Protein AF-A0AAD9QIU9-F1 (afdb_monomer_lite)

Organism: Acropora cervicornis (NCBI:txid6130)

Sequence (253 aa):
MELREKRILDKTLKDFMMDVVPVDLLPYLPCLTRFDKEEVEASQRNHGPTRACCVLVDRLKKRQRGFQQFLQALSQSGSHHVVWLLDPNYYTSHEGGGDVAGDQLRGGLVPSSEGPSGMAVIRRGYHQARIPTTAEITGADQLVSTMPCRVYSRLALRLAVDIIDIASRLFNLCLEDAMALREITEHTRSLRHGVDIVFEMMIQRDVTLGQLVQVLKEMRRFDAIGLLTEAGYPDDNALDEGSDREAVTSDNE

pLDDT: mean 70.75, std 19.29, range [24.86, 91.31]

Secondary structure (DSSP, 8-state):
--HHHHHHHHHHHHHHTTT--HHHHGGG-TTS-HHHHHHHHHHHHHH-HHHHHHHHHHHHTTSTTHHHHHHHHHHHTT-HHHHHHH-TTTTTS--S---------------------S--------------TT-----TT-BGGGS-HHHHHHHHHHHTTTHHHHHHHHHT--HHHHHHHHHHHHHSSSHHHHHHHHHHHHHHTT-BHHHHHHHHHHTT-HHHHHHHHHTT---GGGSSSS-----------

Foldseek 3Di:
DDPLLLVLCVVCLVVCQLVDQLLQLVVLCPQDDPVLNVVLVVCCVPPNSSRSSVSLSVRLVVTPCSSVSSLVSCVVSVVPLVNCSSPVCNVVVPPDDDDDDDDDDDDDDDDDDDDDDDDDDPDDPDPPPDQPQDDQDPEQLAFLVNDHPVLVSVLLVLCLVVLLVLLCQLVVDDPVRSVVLVVVCVVSPDSSVSSVVSSVVSVVVRPTPNSSVVSCVVVVVVVSVVSSVVSPYDDPVPPDDDPPPPPPPPDDD

Structure (mmCIF, N/CA/C/O backbone):
data_AF-A0AAD9QIU9-F1
#
_entry.id   AF-A0AAD9QIU9-F1
#
loop_
_atom_site.group_PDB
_atom_site.id
_atom_site.type_symbol
_atom_site.label_atom_id
_atom_site.label_alt_id
_atom_site.label_comp_id
_atom_site.label_asym_id
_atom_site.label_entity_id
_atom_site.label_seq_id
_atom_site.pdbx_PDB_ins_code
_atom_site.Cartn_x
_atom_site.Cartn_y
_atom_site.Cartn_z
_atom_site.occupancy
_atom_site.B_iso_or_equiv
_atom_site.auth_seq_id
_atom_site.auth_comp_id
_atom_site.auth_asym_id
_atom_site.auth_atom_id
_atom_site.pdbx_PDB_model_num
ATOM 1 N N . MET A 1 1 ? 1.365 -6.227 24.673 1.00 80.81 1 MET A N 1
ATOM 2 C CA . MET A 1 1 ? 2.208 -5.647 23.614 1.00 80.81 1 MET A CA 1
ATOM 3 C C . MET A 1 1 ? 3.508 -5.190 24.246 1.00 80.81 1 MET A C 1
ATOM 5 O O . MET A 1 1 ? 3.460 -4.495 25.264 1.00 80.81 1 MET A O 1
ATOM 9 N N . GLU A 1 2 ? 4.631 -5.611 23.686 1.00 81.69 2 GLU A N 1
ATOM 10 C CA . GLU A 1 2 ? 5.975 -5.301 24.168 1.00 81.69 2 GLU A CA 1
ATOM 11 C C . GLU A 1 2 ? 6.370 -3.846 23.885 1.00 81.69 2 GLU A C 1
ATOM 13 O O . GLU A 1 2 ? 5.842 -3.190 22.986 1.00 81.69 2 GLU A O 1
ATOM 18 N N . LEU A 1 3 ? 7.342 -3.323 24.638 1.00 83.38 3 LEU A N 1
ATOM 19 C CA . LEU A 1 3 ? 7.858 -1.960 24.443 1.00 83.38 3 LEU A CA 1
ATOM 20 C C . LEU A 1 3 ? 8.467 -1.748 23.048 1.00 83.38 3 LEU A C 1
ATOM 22 O O . LEU A 1 3 ? 8.415 -0.633 22.527 1.00 83.38 3 LEU A O 1
ATOM 26 N N . ARG A 1 4 ? 9.037 -2.801 22.447 1.00 86.25 4 ARG A N 1
ATOM 27 C CA . ARG A 1 4 ? 9.578 -2.771 21.082 1.00 86.25 4 ARG A CA 1
ATOM 28 C C . ARG A 1 4 ? 8.465 -2.558 20.056 1.00 86.25 4 ARG A C 1
ATOM 30 O O . ARG A 1 4 ? 8.551 -1.625 19.268 1.00 86.25 4 ARG A O 1
ATOM 37 N N . GLU A 1 5 ? 7.411 -3.367 20.122 1.00 86.50 5 GLU A N 1
ATOM 38 C CA . GLU A 1 5 ? 6.237 -3.290 19.238 1.00 86.50 5 GLU A CA 1
ATOM 39 C C . GLU A 1 5 ? 5.558 -1.914 19.320 1.00 86.50 5 GLU A C 1
ATOM 41 O O . GLU A 1 5 ? 5.256 -1.300 18.299 1.00 86.50 5 GLU A O 1
ATOM 46 N N . LYS A 1 6 ? 5.398 -1.376 20.539 1.00 86.31 6 LYS A N 1
ATOM 47 C CA . LYS A 1 6 ? 4.842 -0.029 20.757 1.00 86.31 6 LYS A CA 1
ATOM 48 C C . LYS A 1 6 ? 5.670 1.053 20.064 1.00 86.31 6 LYS A C 1
ATOM 50 O O . LYS A 1 6 ? 5.106 1.896 19.377 1.00 86.31 6 LYS A O 1
ATOM 55 N N . ARG A 1 7 ? 7.002 1.000 20.203 1.00 86.19 7 ARG A N 1
ATOM 56 C CA . ARG A 1 7 ? 7.911 1.954 19.547 1.00 86.19 7 ARG A CA 1
ATOM 57 C C . ARG A 1 7 ? 7.869 1.859 18.028 1.00 86.19 7 ARG A C 1
ATOM 59 O O . ARG A 1 7 ? 8.015 2.888 17.380 1.00 86.19 7 ARG A O 1
ATOM 66 N N . ILE A 1 8 ? 7.725 0.656 17.475 1.00 86.56 8 ILE A N 1
ATOM 67 C CA . ILE A 1 8 ? 7.600 0.468 16.026 1.00 86.56 8 ILE A CA 1
ATOM 68 C C . ILE A 1 8 ? 6.329 1.162 15.543 1.00 86.56 8 ILE A C 1
ATOM 70 O O . ILE A 1 8 ? 6.430 2.041 14.697 1.00 86.56 8 ILE A O 1
ATOM 74 N N . LEU A 1 9 ? 5.181 0.859 16.161 1.00 88.06 9 LEU A N 1
ATOM 75 C CA . LEU A 1 9 ? 3.908 1.498 15.822 1.00 88.06 9 LEU A CA 1
ATOM 76 C C . LEU A 1 9 ? 3.981 3.024 15.918 1.00 88.06 9 LEU A C 1
ATOM 78 O O . LEU A 1 9 ? 3.506 3.697 15.019 1.00 88.06 9 LEU A O 1
ATOM 82 N N . ASP A 1 10 ? 4.588 3.577 16.971 1.00 87.50 10 ASP A N 1
ATOM 83 C CA . ASP A 1 10 ? 4.710 5.033 17.134 1.00 87.50 10 ASP A CA 1
ATOM 84 C C . ASP A 1 10 ? 5.569 5.695 16.056 1.00 87.50 10 ASP A C 1
ATOM 86 O O . ASP A 1 10 ? 5.242 6.785 15.586 1.00 87.50 10 ASP A O 1
ATOM 90 N N . LYS A 1 11 ? 6.669 5.045 15.664 1.00 87.06 11 LYS A N 1
ATOM 91 C CA . LYS A 1 11 ? 7.569 5.564 14.631 1.00 87.06 11 LYS A CA 1
ATOM 92 C C . LYS A 1 11 ? 6.924 5.526 13.253 1.00 87.06 11 LYS A C 1
ATOM 94 O O . LYS A 1 11 ? 7.037 6.504 12.526 1.00 87.06 11 LYS A O 1
ATOM 99 N N . THR A 1 12 ? 6.255 4.425 12.925 1.00 82.62 12 THR A N 1
ATOM 100 C CA . THR A 1 12 ? 5.706 4.188 11.586 1.00 82.62 12 THR A CA 1
ATOM 101 C C . THR A 1 12 ? 4.273 4.685 11.426 1.00 82.62 12 THR A C 1
ATOM 103 O O . THR A 1 12 ? 3.764 4.699 10.312 1.00 82.62 12 THR A O 1
ATOM 106 N N . LEU A 1 13 ? 3.606 5.128 12.504 1.00 84.81 13 LEU A N 1
ATOM 107 C CA . LEU A 1 13 ? 2.205 5.569 12.472 1.00 84.81 13 LEU A CA 1
ATOM 108 C C . LEU A 1 13 ? 1.943 6.596 11.370 1.00 84.81 13 LEU A C 1
ATOM 110 O O . LEU A 1 13 ? 0.965 6.480 10.638 1.00 84.81 13 LEU A O 1
ATOM 114 N N . LYS A 1 14 ? 2.827 7.590 11.243 1.00 82.38 14 LYS A N 1
ATOM 115 C CA . LYS A 1 14 ? 2.697 8.650 10.235 1.00 82.38 14 LYS A CA 1
ATOM 116 C C . LYS A 1 14 ? 2.811 8.123 8.806 1.00 82.38 14 LYS A C 1
ATOM 118 O O . LYS A 1 14 ? 2.204 8.701 7.913 1.00 82.38 14 LYS A O 1
ATOM 123 N N . ASP A 1 15 ? 3.535 7.026 8.621 1.00 76.69 15 ASP A N 1
ATOM 124 C CA . ASP A 1 15 ? 3.846 6.461 7.313 1.00 76.69 15 ASP A CA 1
ATOM 125 C C . ASP A 1 15 ? 2.699 5.608 6.756 1.00 76.69 15 ASP A C 1
ATOM 127 O O . ASP A 1 15 ? 2.612 5.448 5.546 1.00 76.69 15 ASP A O 1
ATOM 131 N N . PHE A 1 16 ? 1.817 5.065 7.610 1.00 81.50 16 PHE A N 1
ATOM 132 C CA . PHE A 1 16 ? 0.699 4.215 7.165 1.00 81.50 16 PHE A CA 1
ATOM 133 C C . PHE A 1 16 ? -0.696 4.752 7.502 1.00 81.50 16 PHE A C 1
ATOM 135 O O . PHE A 1 16 ? -1.687 4.242 6.985 1.00 81.50 16 PHE A O 1
ATOM 142 N N . MET A 1 17 ? -0.830 5.775 8.353 1.00 81.94 17 MET A N 1
ATOM 143 C CA . MET A 1 17 ? -2.147 6.288 8.770 1.00 81.94 17 MET A CA 1
ATOM 144 C C . MET A 1 17 ? -2.994 6.893 7.639 1.00 81.94 17 MET A C 1
ATOM 146 O O . MET A 1 17 ? -4.174 7.177 7.848 1.00 81.94 17 MET A O 1
ATOM 150 N N . MET A 1 18 ? -2.390 7.149 6.478 1.00 74.00 18 MET A N 1
ATOM 151 C CA . MET A 1 18 ? -3.086 7.588 5.265 1.00 74.00 18 MET A CA 1
ATOM 152 C C . MET A 1 18 ? -3.460 6.432 4.331 1.00 74.00 18 MET A C 1
ATOM 154 O O . MET A 1 18 ? -4.344 6.603 3.498 1.00 74.00 18 MET A O 1
ATOM 158 N N . ASP A 1 19 ? -2.821 5.274 4.498 1.00 71.62 19 ASP A N 1
ATOM 159 C CA . ASP A 1 19 ? -2.965 4.103 3.626 1.00 71.62 19 ASP A CA 1
ATOM 160 C C . ASP A 1 19 ? -3.894 3.036 4.229 1.00 71.62 19 ASP A C 1
ATOM 162 O O . ASP A 1 19 ? -4.307 2.099 3.550 1.00 71.62 19 ASP A O 1
ATOM 166 N N . VAL A 1 20 ? -4.230 3.166 5.514 1.00 79.31 20 VAL A N 1
ATOM 167 C CA . VAL A 1 20 ? -5.067 2.217 6.252 1.00 79.31 20 VAL A CA 1
ATOM 168 C C . VAL A 1 20 ? -6.448 2.806 6.503 1.00 79.31 20 VAL A C 1
ATOM 170 O O . VAL A 1 20 ? -6.576 3.941 6.961 1.00 79.31 20 VAL A O 1
ATOM 173 N N . VAL A 1 21 ? -7.484 1.993 6.281 1.00 82.50 21 VAL A N 1
ATOM 174 C CA . VAL A 1 21 ? -8.865 2.282 6.685 1.00 82.50 21 VAL A CA 1
ATOM 175 C C . VAL A 1 21 ? -9.172 1.517 7.982 1.00 82.50 21 VAL A C 1
ATOM 177 O O . VAL A 1 21 ? -9.357 0.301 7.949 1.00 82.50 21 VAL A O 1
ATOM 180 N N . PRO A 1 22 ? -9.227 2.191 9.148 1.00 84.50 22 PRO A N 1
ATOM 181 C CA . PRO A 1 22 ? -9.398 1.534 10.446 1.00 84.50 22 PRO A CA 1
ATOM 182 C C . PRO A 1 22 ? -10.644 0.656 10.563 1.00 84.50 22 PRO A C 1
ATOM 184 O O . PRO A 1 22 ? -10.574 -0.405 11.178 1.00 84.50 22 PRO A O 1
ATOM 187 N N . VAL A 1 23 ? -11.769 1.088 9.986 1.00 80.75 23 VAL A N 1
ATOM 188 C CA . VAL A 1 23 ? -13.039 0.342 10.029 1.00 80.75 23 VAL A CA 1
ATOM 189 C C . VAL A 1 23 ? -12.933 -1.014 9.327 1.00 80.75 23 VAL A C 1
ATOM 191 O O . VAL A 1 23 ? -13.454 -2.000 9.848 1.00 80.75 23 VAL A O 1
ATOM 194 N N . ASP A 1 24 ? -12.179 -1.098 8.230 1.00 83.75 24 ASP A N 1
ATOM 195 C CA . ASP A 1 24 ? -12.010 -2.338 7.461 1.00 83.75 24 ASP A CA 1
ATOM 196 C C . ASP A 1 24 ? -11.181 -3.385 8.228 1.00 83.75 24 ASP A C 1
ATOM 198 O O . ASP A 1 24 ? -11.281 -4.584 7.972 1.00 83.75 24 ASP A O 1
ATOM 202 N N . LEU A 1 25 ? -10.403 -2.950 9.227 1.00 86.19 25 LEU A N 1
ATOM 203 C CA . LEU A 1 25 ? -9.600 -3.825 10.085 1.00 86.19 25 LEU A CA 1
ATOM 204 C C . LEU A 1 25 ? -10.377 -4.403 11.275 1.00 86.19 25 LEU A C 1
ATOM 206 O O . LEU A 1 25 ? -9.981 -5.430 11.828 1.00 86.19 25 LEU A O 1
ATOM 210 N N . LEU A 1 26 ? -11.472 -3.768 11.703 1.00 85.38 26 LEU A N 1
ATOM 211 C CA . LEU A 1 26 ? -12.207 -4.145 12.920 1.00 85.38 26 LEU A CA 1
ATOM 212 C C . LEU A 1 26 ? -12.730 -5.595 12.949 1.00 85.38 26 LEU A C 1
ATOM 214 O O . LEU A 1 26 ? -12.720 -6.186 14.042 1.00 85.38 26 LEU A O 1
ATOM 218 N N . PRO A 1 27 ? -13.174 -6.205 11.830 1.00 85.12 27 PRO A N 1
ATOM 219 C CA . PRO A 1 27 ? -13.589 -7.610 11.808 1.00 85.12 27 PRO A CA 1
ATOM 220 C C . PRO A 1 27 ? -12.455 -8.567 12.191 1.00 85.12 27 PRO A C 1
ATOM 222 O O . PRO A 1 27 ? -12.684 -9.558 12.880 1.00 85.12 27 PRO A O 1
ATOM 225 N N . TYR A 1 28 ? -11.222 -8.217 11.826 1.00 83.25 28 TYR A N 1
ATOM 226 C CA . TYR A 1 28 ? -10.026 -9.042 11.996 1.00 83.25 28 TYR A CA 1
ATOM 227 C C . TYR A 1 28 ? -9.297 -8.799 13.325 1.00 83.25 28 TYR A C 1
ATOM 229 O O . TYR A 1 28 ? -8.268 -9.414 13.598 1.00 83.25 28 TYR A O 1
ATOM 237 N N . LEU A 1 29 ? -9.838 -7.919 14.175 1.00 87.62 29 LEU A N 1
ATOM 238 C CA . LEU A 1 29 ? -9.273 -7.543 15.472 1.00 87.62 29 LEU A CA 1
ATOM 239 C C . LEU A 1 29 ? -10.152 -8.046 16.631 1.00 87.62 29 LEU A C 1
ATOM 241 O O . LEU A 1 29 ? -10.887 -7.261 17.245 1.00 87.62 29 LEU A O 1
ATOM 245 N N . PRO A 1 30 ? -10.099 -9.349 16.976 1.00 85.12 30 PRO A N 1
ATOM 246 C CA . PRO A 1 30 ? -10.833 -9.896 18.117 1.00 85.12 30 PRO A CA 1
ATOM 247 C C . PRO A 1 30 ? -10.300 -9.400 19.472 1.00 85.12 30 PRO A C 1
ATOM 249 O O . PRO A 1 30 ? -11.007 -9.481 20.471 1.00 85.12 30 PRO A O 1
ATOM 252 N N . CYS A 1 31 ? -9.079 -8.857 19.533 1.00 86.75 31 CYS A N 1
ATOM 253 C CA . CYS A 1 31 ? -8.518 -8.268 20.753 1.00 86.75 31 CYS A CA 1
ATOM 254 C C . CYS A 1 31 ? -9.209 -6.970 21.195 1.00 86.75 31 CYS A C 1
ATOM 256 O O . CYS A 1 31 ? -9.035 -6.559 22.346 1.00 86.75 31 CYS A O 1
ATOM 258 N N . LEU A 1 32 ? -9.959 -6.315 20.303 1.00 88.56 32 LEU A N 1
ATOM 259 C CA . LEU A 1 32 ? -10.682 -5.085 20.604 1.00 88.56 32 LEU A CA 1
ATOM 260 C C . LEU A 1 32 ? -12.066 -5.401 21.163 1.00 88.56 32 LEU A C 1
ATOM 262 O O . LEU A 1 32 ? -12.808 -6.219 20.614 1.00 88.56 32 LEU A O 1
ATOM 266 N N . THR A 1 33 ? -12.437 -4.714 22.243 1.00 88.75 33 THR A N 1
ATOM 267 C CA . THR A 1 33 ? -13.794 -4.816 22.784 1.00 88.75 33 THR A CA 1
ATOM 268 C C . THR A 1 33 ? -14.781 -4.119 21.856 1.00 88.75 33 THR A C 1
ATOM 270 O O . THR A 1 33 ? -14.407 -3.246 21.076 1.00 88.75 33 THR A O 1
ATOM 273 N N . ARG A 1 34 ? -16.071 -4.450 21.980 1.00 88.81 34 ARG A N 1
ATOM 274 C CA . ARG A 1 34 ? -17.139 -3.759 21.242 1.00 88.81 34 ARG A CA 1
ATOM 275 C C . ARG A 1 34 ? -17.063 -2.233 21.397 1.00 88.81 34 ARG A C 1
ATOM 277 O O . ARG A 1 34 ? -17.157 -1.526 20.406 1.00 88.81 34 ARG A O 1
ATOM 284 N N . PHE A 1 35 ? -16.799 -1.758 22.615 1.00 89.38 35 PHE A N 1
ATOM 285 C CA . PHE A 1 35 ? -16.617 -0.333 22.899 1.00 89.38 35 PHE A CA 1
ATOM 286 C C . PHE A 1 35 ? -15.437 0.278 22.127 1.00 89.38 35 PHE A C 1
ATOM 288 O O . PHE A 1 35 ? -15.575 1.347 21.544 1.00 89.38 35 PHE A O 1
ATOM 295 N N . ASP A 1 36 ? -14.290 -0.410 22.072 1.00 89.88 36 ASP A N 1
ATOM 296 C CA . ASP A 1 36 ? -13.135 0.080 21.310 1.00 89.88 36 ASP A CA 1
ATOM 297 C C . ASP A 1 36 ? -13.453 0.160 19.804 1.00 89.88 36 ASP A C 1
ATOM 299 O O . ASP A 1 36 ? -13.026 1.101 19.139 1.00 89.88 36 ASP A O 1
ATOM 303 N N . LYS A 1 37 ? -14.217 -0.803 19.264 1.00 89.69 37 LYS A N 1
ATOM 304 C CA . LYS A 1 37 ? -14.639 -0.812 17.852 1.00 89.69 37 LYS A CA 1
ATOM 305 C C . LYS A 1 37 ? -15.590 0.346 17.539 1.00 89.69 37 LYS A C 1
ATOM 307 O O . LYS A 1 37 ? -15.350 1.082 16.587 1.00 89.69 37 LYS A O 1
ATOM 312 N N . GLU A 1 38 ? -16.602 0.555 18.380 1.00 91.31 38 GLU A N 1
ATOM 313 C CA . GLU A 1 38 ? -17.549 1.672 18.253 1.00 91.31 38 GLU A CA 1
ATOM 314 C C . GLU A 1 38 ? -16.836 3.034 18.330 1.00 91.31 38 GLU A C 1
ATOM 316 O O . GLU A 1 38 ? -17.151 3.949 17.569 1.00 91.31 38 GLU A O 1
ATOM 321 N N . GLU A 1 39 ? -15.828 3.169 19.196 1.00 90.38 39 GLU A N 1
ATOM 322 C CA . GLU A 1 39 ? -15.031 4.393 19.311 1.00 90.38 39 GLU A CA 1
ATOM 323 C C . GLU A 1 39 ? -14.192 4.665 18.052 1.00 90.38 39 GLU A C 1
ATOM 325 O O . GLU A 1 39 ? -14.119 5.809 17.596 1.00 90.38 39 GLU A O 1
ATOM 330 N N . VAL A 1 40 ? -13.595 3.628 17.454 1.00 89.56 40 VAL A N 1
ATOM 331 C CA . VAL A 1 40 ? -12.857 3.747 16.185 1.00 89.56 40 VAL A CA 1
ATOM 332 C C . VAL A 1 40 ? -13.799 4.125 15.039 1.00 89.56 40 VAL A C 1
ATOM 334 O O . VAL A 1 40 ? -13.494 5.053 14.289 1.00 89.56 40 VAL A O 1
ATOM 337 N N . GLU A 1 41 ? -14.964 3.483 14.931 1.00 88.75 41 GLU A N 1
ATOM 338 C CA . GLU A 1 41 ? -15.982 3.816 13.924 1.00 88.75 41 GLU A CA 1
ATOM 339 C C . GLU A 1 41 ? -16.485 5.256 14.066 1.00 88.75 41 GLU A C 1
ATOM 341 O O . GLU A 1 41 ? -16.575 5.991 13.078 1.00 88.75 41 GLU A O 1
ATOM 346 N N . ALA A 1 42 ? -16.793 5.687 15.292 1.00 88.00 42 ALA A N 1
ATOM 347 C CA . ALA A 1 42 ? -17.218 7.053 15.571 1.00 88.00 42 ALA A CA 1
ATOM 348 C C . ALA A 1 42 ? -16.113 8.062 15.233 1.00 88.00 42 ALA A C 1
ATOM 350 O O . ALA A 1 42 ? -16.384 9.087 14.606 1.00 88.00 42 ALA A O 1
ATOM 351 N N . SER A 1 43 ? -14.861 7.756 15.587 1.00 88.00 43 SER A N 1
ATOM 352 C CA . SER A 1 43 ? -13.712 8.593 15.243 1.00 88.00 43 SER A CA 1
ATOM 353 C C . SER A 1 43 ? -13.537 8.714 13.729 1.00 88.00 43 SER A C 1
ATOM 355 O O . SER A 1 43 ? -13.320 9.817 13.230 1.00 88.00 43 SER A O 1
ATOM 357 N N . GLN A 1 44 ? -13.718 7.621 12.980 1.00 87.31 44 GLN A N 1
ATOM 358 C CA . GLN A 1 44 ? -13.592 7.638 11.522 1.00 87.31 44 GLN A CA 1
ATOM 359 C C . GLN A 1 44 ? -14.702 8.470 10.885 1.00 87.31 44 GLN A C 1
ATOM 361 O O . GLN A 1 44 ? -14.430 9.276 9.997 1.00 87.31 44 GLN A O 1
ATOM 366 N N . ARG A 1 45 ? -15.937 8.320 11.374 1.00 82.88 45 ARG A N 1
ATOM 367 C CA . ARG A 1 45 ? -17.104 9.063 10.885 1.00 82.88 45 ARG A CA 1
ATOM 368 C C . ARG A 1 45 ? -16.994 10.568 11.144 1.00 82.88 45 ARG A C 1
ATOM 370 O O . ARG A 1 45 ? -17.381 11.352 10.287 1.00 82.88 45 ARG A O 1
ATOM 377 N N . ASN A 1 46 ? -16.463 10.962 12.301 1.00 86.38 46 ASN A N 1
ATOM 378 C CA . ASN A 1 46 ? -16.470 12.359 12.750 1.00 86.38 46 ASN A CA 1
ATOM 379 C C . ASN A 1 46 ? -15.178 13.122 12.426 1.00 86.38 46 ASN A C 1
ATOM 381 O O . ASN A 1 46 ? -15.205 14.338 12.253 1.00 86.38 46 ASN A O 1
ATOM 385 N N . HIS A 1 47 ? -14.039 12.432 12.386 1.00 84.81 47 HIS A N 1
ATOM 386 C CA . HIS A 1 47 ? -12.713 13.051 12.276 1.00 84.81 47 HIS A CA 1
ATOM 387 C C . HIS A 1 47 ? -11.864 12.474 11.139 1.00 84.81 47 HIS A C 1
ATOM 389 O O . HIS A 1 47 ? -10.743 12.933 10.915 1.00 84.81 47 HIS A O 1
ATOM 395 N N . GLY A 1 48 ? -12.386 11.486 10.416 1.00 82.44 48 GLY A N 1
ATOM 396 C CA . GLY A 1 48 ? -11.716 10.863 9.287 1.00 82.44 48 GLY A CA 1
ATOM 397 C C . GLY A 1 48 ? -10.776 9.709 9.663 1.00 82.44 48 GLY A C 1
ATOM 398 O O . GLY A 1 48 ? -10.478 9.466 10.840 1.00 82.44 48 GLY A O 1
ATOM 399 N N . PRO A 1 49 ? -10.289 8.984 8.641 1.00 80.44 49 PRO A N 1
ATOM 400 C CA . PRO A 1 49 ? -9.532 7.742 8.801 1.00 80.44 49 PRO A CA 1
ATOM 401 C C . PRO A 1 49 ? -8.212 7.943 9.549 1.00 80.44 49 PRO A C 1
ATOM 403 O O . PRO A 1 49 ? -7.877 7.150 10.420 1.00 80.44 49 PRO A O 1
ATOM 406 N N . THR A 1 50 ? -7.510 9.052 9.316 1.00 83.69 50 THR A N 1
ATOM 407 C CA . THR A 1 50 ? -6.231 9.356 9.974 1.00 83.69 50 THR A CA 1
ATOM 408 C C . THR A 1 50 ? -6.370 9.446 11.495 1.00 83.69 50 THR A C 1
ATOM 410 O O . THR A 1 50 ? -5.582 8.856 12.237 1.00 83.69 50 THR A O 1
ATOM 413 N N . ARG A 1 51 ? -7.405 10.144 11.986 1.00 86.31 51 ARG A N 1
ATOM 414 C CA . ARG A 1 51 ? -7.657 10.271 13.428 1.00 86.31 51 ARG A CA 1
ATOM 415 C C . ARG A 1 51 ? -8.103 8.942 14.029 1.00 86.31 51 ARG A C 1
ATOM 417 O O . ARG A 1 51 ? -7.627 8.582 15.105 1.00 86.31 51 ARG A O 1
ATOM 424 N N . ALA A 1 52 ? -8.950 8.204 13.318 1.00 87.88 52 ALA A N 1
ATOM 425 C CA . ALA A 1 52 ? -9.365 6.867 13.717 1.00 87.88 52 ALA A CA 1
ATOM 426 C C . ALA A 1 52 ? -8.191 5.882 13.783 1.00 87.88 52 ALA A C 1
ATOM 428 O O . ALA A 1 52 ? -8.158 5.043 14.678 1.00 87.88 52 ALA A O 1
ATOM 429 N N . CYS A 1 53 ? -7.187 6.029 12.914 1.00 89.12 53 CYS A N 1
ATOM 430 C CA . CYS A 1 53 ? -5.976 5.214 12.928 1.00 89.12 53 CYS A CA 1
ATOM 431 C C . CYS A 1 53 ? -5.155 5.444 14.205 1.00 89.12 53 CYS A C 1
ATOM 433 O O . CYS A 1 53 ? -4.693 4.481 14.817 1.00 89.12 53 CYS A O 1
ATOM 435 N N . CYS A 1 54 ? -5.036 6.696 14.668 1.00 88.81 54 CYS A N 1
ATOM 436 C CA . CYS A 1 54 ? -4.417 6.992 15.966 1.00 88.81 54 CYS A CA 1
ATOM 437 C C . CYS A 1 54 ? -5.166 6.308 17.113 1.00 88.81 54 CYS A C 1
ATOM 439 O O . CYS A 1 54 ? -4.548 5.645 17.945 1.00 88.81 54 CYS A O 1
ATOM 441 N N . VAL A 1 55 ? -6.499 6.438 17.133 1.00 90.69 55 VAL A N 1
ATOM 442 C CA . VAL A 1 55 ? -7.344 5.818 18.163 1.00 90.69 55 VAL A CA 1
ATOM 443 C C . VAL A 1 55 ? -7.168 4.302 18.143 1.00 90.69 55 VAL A C 1
ATOM 445 O O . VAL A 1 55 ? -6.913 3.706 19.186 1.00 90.69 55 VAL A O 1
ATOM 448 N N . LEU A 1 56 ? -7.222 3.682 16.963 1.00 91.31 56 LEU A N 1
ATOM 449 C CA . LEU A 1 56 ? -7.031 2.247 16.783 1.00 91.31 56 LEU A CA 1
ATOM 450 C C . LEU A 1 56 ? -5.694 1.781 17.374 1.00 91.31 56 LEU A C 1
ATOM 452 O O . LEU A 1 56 ? -5.665 0.856 18.185 1.00 91.31 56 LEU A O 1
ATOM 456 N N . VAL A 1 57 ? -4.594 2.449 17.024 1.00 90.88 57 VAL A N 1
ATOM 457 C CA . VAL A 1 57 ? -3.253 2.107 17.515 1.00 90.88 57 VAL A CA 1
ATOM 458 C C . VAL A 1 57 ? -3.148 2.280 19.031 1.00 90.88 57 VAL A C 1
ATOM 460 O O . VAL A 1 57 ? -2.621 1.399 19.714 1.00 90.88 57 VAL A O 1
ATOM 463 N N . ASP A 1 58 ? -3.716 3.343 19.597 1.00 90.31 58 ASP A N 1
ATOM 464 C CA . ASP A 1 58 ? -3.735 3.551 21.047 1.00 90.31 58 ASP A CA 1
ATOM 465 C C . ASP A 1 58 ? -4.537 2.478 21.794 1.00 90.31 58 ASP A C 1
ATOM 467 O O . ASP A 1 58 ? -4.165 2.088 22.909 1.00 90.31 58 ASP A O 1
ATOM 471 N N . ARG A 1 59 ? -5.604 1.948 21.184 1.00 89.31 59 ARG A N 1
ATOM 472 C CA . ARG A 1 59 ? -6.347 0.798 21.718 1.00 89.31 59 ARG A CA 1
ATOM 473 C C . ARG A 1 59 ? -5.543 -0.488 21.606 1.00 89.31 59 ARG A C 1
ATOM 475 O O . ARG A 1 59 ? -5.405 -1.195 22.606 1.00 89.31 59 ARG A O 1
ATOM 482 N N . LEU A 1 60 ? -4.918 -0.752 20.462 1.00 90.25 60 LEU A N 1
ATOM 483 C CA . LEU A 1 60 ? -4.085 -1.940 20.248 1.00 90.25 60 LEU A CA 1
ATOM 484 C C . LEU A 1 60 ? -2.920 -2.024 21.244 1.00 90.25 60 LEU A C 1
ATOM 486 O O . LEU A 1 60 ? -2.643 -3.100 21.778 1.00 90.25 60 LEU A O 1
ATOM 490 N N . LYS A 1 61 ? -2.287 -0.893 21.586 1.00 88.19 61 LYS A N 1
ATOM 491 C CA . LYS A 1 61 ? -1.202 -0.829 22.587 1.00 88.19 61 LYS A CA 1
ATOM 492 C C . LYS A 1 61 ? -1.616 -1.278 23.990 1.00 88.19 61 LYS A C 1
ATOM 494 O O . LYS A 1 61 ? -0.756 -1.702 24.771 1.00 88.19 61 LYS A O 1
ATOM 499 N N . LYS A 1 62 ? -2.905 -1.161 24.324 1.00 87.25 62 LYS A N 1
ATOM 500 C CA . LYS A 1 62 ? -3.478 -1.529 25.630 1.00 87.25 62 LYS A CA 1
ATOM 501 C C . LYS A 1 62 ? -3.926 -2.992 25.686 1.00 87.25 62 LYS A C 1
ATOM 503 O O . LYS A 1 62 ? -4.182 -3.498 26.776 1.00 87.25 62 LYS A O 1
ATOM 508 N N . ARG A 1 63 ? -4.010 -3.686 24.547 1.00 85.69 63 ARG A N 1
ATOM 509 C CA . ARG A 1 63 ? -4.501 -5.069 24.460 1.00 85.69 63 ARG A CA 1
ATOM 510 C C . ARG A 1 63 ? -3.354 -6.081 24.351 1.00 85.69 63 ARG A C 1
ATOM 512 O O . ARG A 1 63 ? -2.253 -5.795 23.866 1.00 85.69 63 ARG A O 1
ATOM 519 N N . GLN A 1 64 ? -3.594 -7.295 24.846 1.00 79.56 64 GLN A N 1
ATOM 520 C CA . GLN A 1 64 ? -2.670 -8.413 24.645 1.00 79.56 64 GLN A CA 1
ATOM 521 C C . GLN A 1 64 ? -2.771 -8.906 23.199 1.00 79.56 64 GLN A C 1
ATOM 523 O O . GLN A 1 64 ? -3.854 -8.895 22.624 1.00 79.56 64 GLN A O 1
ATOM 528 N N . ARG A 1 65 ? -1.636 -9.296 22.602 1.00 80.56 65 ARG A N 1
ATOM 529 C CA . ARG A 1 65 ? -1.529 -9.713 21.187 1.00 80.56 65 ARG A CA 1
ATOM 530 C C . ARG A 1 65 ? -2.020 -8.684 20.153 1.00 80.56 65 ARG A C 1
ATOM 532 O O . ARG A 1 65 ? -2.194 -9.031 18.991 1.00 80.56 65 ARG A O 1
ATOM 539 N N . GLY A 1 66 ? -2.183 -7.417 20.548 1.00 85.69 66 GLY A N 1
ATOM 540 C CA . GLY A 1 66 ? -2.646 -6.357 19.648 1.00 85.69 66 GLY A CA 1
ATOM 541 C C . GLY A 1 66 ? -1.736 -6.155 18.435 1.00 85.69 66 GLY A C 1
ATOM 542 O O . GLY A 1 66 ? -2.237 -5.917 17.349 1.00 85.69 66 GLY A O 1
ATOM 543 N N . PHE A 1 67 ? -0.417 -6.316 18.586 1.00 87.06 67 PHE A N 1
ATOM 544 C CA . PHE A 1 67 ? 0.527 -6.161 17.473 1.00 87.06 67 PHE A CA 1
ATOM 545 C C . PHE A 1 67 ? 0.366 -7.267 16.422 1.00 87.06 67 PHE A C 1
ATOM 547 O O . PHE A 1 67 ? 0.123 -6.979 15.258 1.00 87.06 67 PHE A O 1
ATOM 554 N N . GLN A 1 68 ? 0.405 -8.533 16.843 1.00 86.75 68 GLN A N 1
ATOM 555 C CA . GLN A 1 68 ? 0.239 -9.681 15.946 1.00 86.75 68 GLN A CA 1
ATOM 556 C C . GLN A 1 68 ? -1.122 -9.681 15.240 1.00 86.75 68 GLN A C 1
ATOM 558 O O . GLN A 1 68 ? -1.185 -9.894 14.032 1.00 86.75 68 GLN A O 1
ATOM 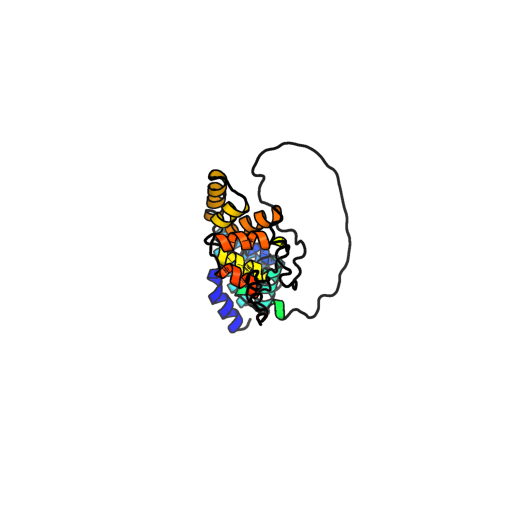563 N N . GLN A 1 69 ? -2.206 -9.389 15.969 1.00 88.06 69 GLN A N 1
ATOM 564 C CA . GLN A 1 69 ? -3.536 -9.289 15.364 1.00 88.06 69 GLN A CA 1
ATOM 565 C C . GLN A 1 69 ? -3.650 -8.102 14.411 1.00 88.06 69 GLN A C 1
ATOM 567 O O . GLN A 1 69 ? -4.353 -8.195 13.416 1.00 88.06 69 GLN A O 1
ATOM 572 N N . PHE A 1 70 ? -2.938 -7.006 14.676 1.00 90.31 70 PHE A N 1
ATOM 573 C CA . PHE A 1 70 ? -2.877 -5.880 13.755 1.00 90.31 70 PHE A CA 1
ATOM 574 C C . PHE A 1 70 ? -2.161 -6.243 12.455 1.00 90.31 70 PHE A C 1
ATOM 576 O O . PHE A 1 70 ? -2.694 -5.962 11.389 1.00 90.31 70 PHE A O 1
ATOM 583 N N . LEU A 1 71 ? -1.022 -6.941 12.515 1.00 87.62 71 LEU A N 1
ATOM 584 C CA . LEU A 1 71 ? -0.345 -7.448 11.314 1.00 87.62 71 LEU A CA 1
ATOM 585 C C . LEU A 1 71 ? -1.231 -8.421 10.527 1.00 87.62 71 LEU A C 1
ATOM 587 O O . LEU A 1 71 ? -1.312 -8.330 9.305 1.00 87.62 71 LEU A O 1
ATOM 591 N N . GLN A 1 72 ? -1.942 -9.309 11.224 1.00 85.12 72 GLN A N 1
ATOM 592 C CA . GLN A 1 72 ? -2.890 -10.223 10.593 1.00 85.12 72 GLN A CA 1
ATOM 593 C C . GLN A 1 72 ? -4.046 -9.467 9.928 1.00 85.12 72 GLN A C 1
ATOM 595 O O . GLN A 1 72 ? -4.371 -9.752 8.781 1.00 85.12 72 GLN A O 1
ATOM 600 N N . ALA A 1 73 ? -4.637 -8.490 10.617 1.00 87.44 73 ALA A N 1
ATOM 601 C CA . ALA A 1 73 ? -5.711 -7.664 10.080 1.00 87.44 73 ALA A CA 1
ATOM 602 C C . ALA A 1 73 ? -5.257 -6.888 8.840 1.00 87.44 73 ALA A C 1
ATOM 604 O O . ALA A 1 73 ? -5.963 -6.885 7.840 1.00 87.44 73 ALA A O 1
ATOM 605 N N . LEU A 1 74 ? -4.057 -6.300 8.881 1.00 85.75 74 LEU A N 1
ATOM 606 C CA . LEU A 1 74 ? -3.453 -5.596 7.749 1.00 85.75 74 LEU A CA 1
ATOM 607 C C . LEU A 1 74 ? -3.154 -6.534 6.573 1.00 85.75 74 LEU A C 1
ATOM 609 O O . LEU A 1 74 ? -3.284 -6.139 5.421 1.00 85.75 74 LEU A O 1
ATOM 613 N N . SER A 1 75 ? -2.760 -7.779 6.842 1.00 79.69 75 SER A N 1
ATOM 614 C CA . SER A 1 75 ? -2.588 -8.794 5.800 1.00 79.69 75 SER A CA 1
ATOM 615 C C . SER A 1 75 ? -3.935 -9.174 5.173 1.00 79.69 75 SER A C 1
ATOM 617 O O . SER A 1 75 ? -4.062 -9.231 3.955 1.00 79.69 75 SER A O 1
ATOM 619 N N . GLN A 1 76 ? -4.975 -9.368 5.989 1.00 77.44 76 GLN A N 1
ATOM 620 C CA . GLN A 1 76 ? -6.311 -9.736 5.507 1.00 77.44 76 GLN A CA 1
ATOM 621 C C . GLN A 1 76 ? -7.047 -8.581 4.813 1.00 77.44 76 GLN A C 1
ATOM 623 O O . GLN A 1 76 ? -7.865 -8.833 3.934 1.00 77.44 76 GLN A O 1
ATOM 628 N N . SER A 1 77 ? -6.730 -7.328 5.144 1.00 75.69 77 SER A N 1
ATOM 629 C CA . SER A 1 77 ? -7.260 -6.145 4.456 1.00 75.69 77 SER A CA 1
ATOM 630 C C . SER A 1 77 ? -6.534 -5.804 3.153 1.00 75.69 77 SER A C 1
ATOM 632 O O . SER A 1 77 ? -6.920 -4.849 2.487 1.00 75.69 77 SE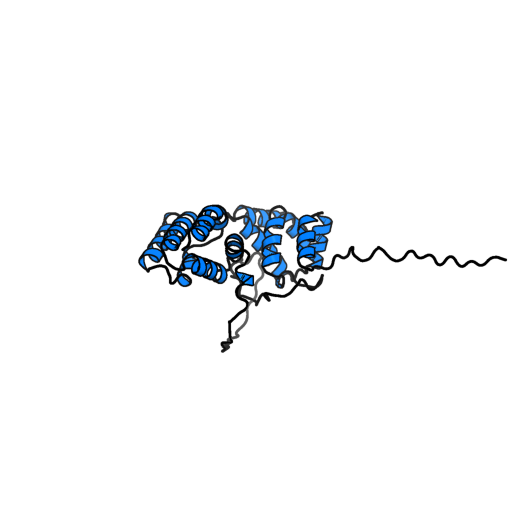R A O 1
ATOM 634 N N . GLY A 1 78 ? -5.467 -6.529 2.795 1.00 69.38 78 GLY A N 1
ATOM 635 C CA . GLY A 1 78 ? -4.639 -6.235 1.620 1.00 69.38 78 GLY A CA 1
ATOM 636 C C . GLY A 1 78 ? -3.574 -5.151 1.844 1.00 69.38 78 GLY A C 1
ATOM 637 O O . GLY A 1 78 ? -2.809 -4.829 0.937 1.00 69.38 78 GLY A O 1
ATOM 638 N N . SER A 1 79 ? -3.434 -4.624 3.062 1.00 74.94 79 SER A N 1
ATOM 639 C CA . SER A 1 79 ? -2.425 -3.626 3.448 1.00 74.94 79 SER A CA 1
ATOM 640 C C . SER A 1 79 ? -1.054 -4.263 3.757 1.00 74.94 79 SER A C 1
ATOM 642 O O . SER A 1 79 ? -0.382 -3.910 4.731 1.00 74.94 79 SER A O 1
ATOM 644 N N . HIS A 1 80 ? -0.603 -5.205 2.919 1.00 75.56 80 HIS A N 1
ATOM 645 C CA . HIS A 1 80 ? 0.626 -5.993 3.124 1.00 75.56 80 HIS A CA 1
ATOM 646 C C . HIS A 1 80 ? 1.898 -5.140 3.236 1.00 75.56 80 HIS A C 1
ATOM 648 O O . HIS A 1 80 ? 2.850 -5.518 3.918 1.00 75.56 80 HIS A O 1
ATOM 654 N N . HIS A 1 81 ? 1.917 -3.969 2.604 1.00 66.38 81 HIS A N 1
ATOM 655 C CA . HIS A 1 81 ? 3.037 -3.038 2.692 1.00 66.38 81 HIS A CA 1
ATOM 656 C C . HIS A 1 81 ? 3.220 -2.465 4.107 1.00 66.38 81 HIS A C 1
ATOM 658 O O . HIS A 1 81 ? 4.352 -2.254 4.540 1.00 66.38 81 HIS A O 1
ATOM 664 N N . VAL A 1 82 ? 2.125 -2.255 4.847 1.00 78.94 82 VAL A N 1
ATOM 665 C CA . VAL A 1 82 ? 2.168 -1.820 6.250 1.00 78.94 82 VAL A CA 1
ATOM 666 C C . VAL A 1 82 ? 2.673 -2.955 7.127 1.00 78.94 82 VAL A C 1
ATOM 668 O O . VAL A 1 82 ? 3.484 -2.725 8.019 1.00 78.94 82 VAL A O 1
ATOM 671 N N . VAL A 1 83 ? 2.257 -4.192 6.835 1.00 83.19 83 VAL A N 1
ATOM 672 C CA . VAL A 1 83 ? 2.788 -5.386 7.509 1.00 83.19 83 VAL A CA 1
ATOM 673 C C . VAL A 1 83 ? 4.305 -5.439 7.366 1.00 83.19 83 VAL A C 1
ATOM 675 O O . VAL A 1 83 ? 4.993 -5.615 8.362 1.00 83.19 83 VAL A O 1
ATOM 678 N N . TRP A 1 84 ? 4.832 -5.204 6.162 1.00 78.25 84 TRP A N 1
ATOM 679 C CA . TRP A 1 84 ? 6.275 -5.205 5.916 1.00 78.25 84 TRP A CA 1
ATOM 680 C C . TRP A 1 84 ? 7.007 -4.043 6.598 1.00 78.25 84 TRP A C 1
ATOM 682 O O . TRP A 1 84 ? 8.091 -4.234 7.142 1.00 78.25 84 TRP A O 1
ATOM 692 N N . LEU A 1 85 ? 6.403 -2.850 6.617 1.00 78.44 85 LEU A N 1
ATOM 693 C CA . LEU A 1 85 ? 6.943 -1.691 7.331 1.00 78.44 85 LEU A CA 1
ATOM 694 C C . LEU A 1 85 ? 7.061 -1.950 8.843 1.00 78.44 85 LEU A C 1
ATOM 696 O O . LEU A 1 85 ? 8.000 -1.485 9.488 1.00 78.44 85 LEU A O 1
ATOM 700 N N . LEU A 1 86 ? 6.096 -2.676 9.411 1.00 83.44 86 LEU A N 1
ATOM 701 C CA . LEU A 1 86 ? 6.040 -2.995 10.836 1.00 83.44 86 LEU A CA 1
ATOM 702 C C . LEU A 1 86 ? 6.896 -4.210 11.209 1.00 83.44 86 LEU A C 1
ATOM 704 O O . LEU A 1 86 ? 7.527 -4.214 12.268 1.00 83.44 86 LEU A O 1
ATOM 708 N N . ASP A 1 87 ? 6.912 -5.235 10.361 1.00 81.44 87 ASP A N 1
ATOM 709 C CA . ASP A 1 87 ? 7.688 -6.455 10.545 1.00 81.44 87 ASP A CA 1
ATOM 710 C C . ASP A 1 87 ? 8.132 -7.053 9.191 1.00 81.44 87 ASP A C 1
ATOM 712 O O . ASP A 1 87 ? 7.393 -7.814 8.553 1.00 81.44 87 ASP A O 1
ATOM 716 N N . PRO A 1 88 ? 9.375 -6.765 8.760 1.00 73.81 88 PRO A N 1
ATOM 717 C CA . PRO A 1 88 ? 9.939 -7.309 7.525 1.00 73.81 88 PRO A CA 1
ATOM 718 C C . PRO A 1 88 ? 10.010 -8.846 7.479 1.00 73.81 88 PRO A C 1
ATOM 720 O O . PRO A 1 88 ? 10.011 -9.422 6.388 1.00 73.81 88 PRO A O 1
ATOM 723 N N . ASN A 1 89 ? 10.034 -9.513 8.641 1.00 73.56 89 ASN A N 1
ATOM 724 C CA . ASN A 1 89 ? 10.170 -10.968 8.782 1.00 73.56 89 ASN A CA 1
ATOM 725 C C . ASN A 1 89 ? 8.830 -11.677 9.043 1.00 73.56 89 ASN A C 1
ATOM 727 O O . ASN A 1 89 ? 8.798 -12.889 9.276 1.00 73.56 89 ASN A O 1
ATOM 731 N N . TYR A 1 90 ? 7.711 -10.951 8.978 1.00 75.81 90 TYR A N 1
ATOM 732 C CA . TYR A 1 90 ? 6.385 -11.507 9.244 1.00 75.81 90 TYR A CA 1
ATOM 733 C C . TYR A 1 90 ? 6.078 -12.734 8.369 1.00 75.81 90 TYR A C 1
ATOM 735 O O . TYR A 1 90 ? 5.642 -13.769 8.865 1.00 75.81 90 TYR A O 1
ATOM 743 N N . TYR A 1 91 ? 6.392 -12.656 7.072 1.00 64.69 91 TYR A N 1
ATOM 744 C CA . TYR A 1 91 ? 6.142 -13.749 6.125 1.00 64.69 91 TYR A CA 1
ATOM 745 C C . TYR A 1 91 ? 7.228 -14.833 6.110 1.00 64.69 91 TYR A C 1
ATOM 747 O O . TYR A 1 91 ? 6.969 -15.911 5.598 1.00 64.69 91 TYR A O 1
ATOM 755 N N . THR A 1 92 ? 8.429 -14.588 6.651 1.00 57.66 92 THR A N 1
ATOM 756 C CA . THR A 1 92 ? 9.463 -15.642 6.760 1.00 57.66 92 THR A CA 1
ATOM 757 C C . THR A 1 92 ? 9.236 -16.551 7.966 1.00 57.66 92 THR A C 1
ATOM 759 O O . THR A 1 92 ? 9.790 -17.638 8.033 1.00 57.66 92 THR A O 1
ATOM 762 N N . SER A 1 93 ? 8.442 -16.102 8.941 1.00 49.22 93 SER A N 1
ATOM 763 C CA . SER A 1 93 ? 8.224 -16.815 10.206 1.00 49.22 93 SER A CA 1
ATOM 764 C C . SER A 1 93 ? 6.953 -17.677 10.207 1.00 49.22 93 SER A C 1
ATOM 766 O O . SER A 1 93 ? 6.697 -18.377 11.181 1.00 49.22 93 SER A O 1
ATOM 768 N N . HIS A 1 94 ? 6.148 -17.625 9.138 1.00 48.47 94 HIS A N 1
ATOM 769 C CA . HIS A 1 94 ? 4.847 -18.299 9.031 1.00 48.47 94 HIS A CA 1
ATOM 770 C C . HIS A 1 94 ? 4.873 -19.518 8.078 1.00 48.47 94 HIS A C 1
ATOM 772 O O . HIS A 1 94 ? 3.826 -19.965 7.613 1.00 48.47 94 HIS A O 1
ATOM 778 N N . GLU A 1 95 ? 6.052 -20.087 7.796 1.00 38.38 95 GLU A N 1
ATOM 779 C CA . GLU A 1 95 ? 6.228 -21.299 6.966 1.00 38.38 95 GLU A CA 1
ATOM 780 C C . GLU A 1 95 ? 5.934 -22.625 7.706 1.00 38.38 95 GLU A C 1
ATOM 782 O O . GLU A 1 95 ? 6.418 -23.688 7.331 1.00 38.38 95 GLU A O 1
ATOM 787 N N . GLY A 1 96 ? 5.103 -22.611 8.750 1.00 35.97 96 GLY A N 1
ATOM 788 C CA . GLY A 1 96 ? 4.760 -23.822 9.497 1.00 35.97 96 GLY A CA 1
ATOM 789 C C . GLY A 1 96 ? 3.316 -23.833 9.976 1.00 35.97 96 GLY A C 1
ATOM 790 O O . GLY A 1 96 ? 3.044 -23.421 11.099 1.00 35.97 96 GLY A O 1
ATOM 791 N N . GLY A 1 97 ? 2.402 -24.344 9.150 1.00 36.66 97 GLY A N 1
ATOM 792 C CA . GLY A 1 97 ? 1.057 -24.742 9.579 1.00 36.66 97 GLY A CA 1
ATOM 793 C C . GLY A 1 97 ? -0.070 -23.944 8.930 1.00 36.66 97 GLY A C 1
ATOM 794 O O . GLY A 1 97 ? -0.359 -22.811 9.306 1.00 36.66 97 GLY A O 1
ATOM 795 N N . GLY A 1 98 ? -0.743 -24.575 7.974 1.00 29.59 98 GLY A N 1
ATOM 796 C CA . GLY A 1 98 ? -1.926 -24.037 7.312 1.00 29.59 98 GLY A CA 1
ATOM 797 C C . GLY A 1 98 ? -2.574 -25.085 6.422 1.00 29.59 98 GLY A C 1
ATOM 798 O O . GLY A 1 98 ? -2.705 -24.877 5.220 1.00 29.59 98 GLY A O 1
ATOM 799 N N . ASP A 1 99 ? -2.909 -26.230 7.017 1.00 33.22 99 ASP A N 1
ATOM 800 C CA . ASP A 1 99 ? -3.627 -27.325 6.380 1.00 33.22 99 ASP A CA 1
ATOM 801 C C . ASP A 1 99 ? -5.006 -26.889 5.854 1.00 33.22 99 ASP A C 1
ATOM 803 O O . ASP A 1 99 ? -5.835 -26.320 6.561 1.00 33.22 99 ASP A O 1
ATOM 807 N N . VAL A 1 100 ? -5.203 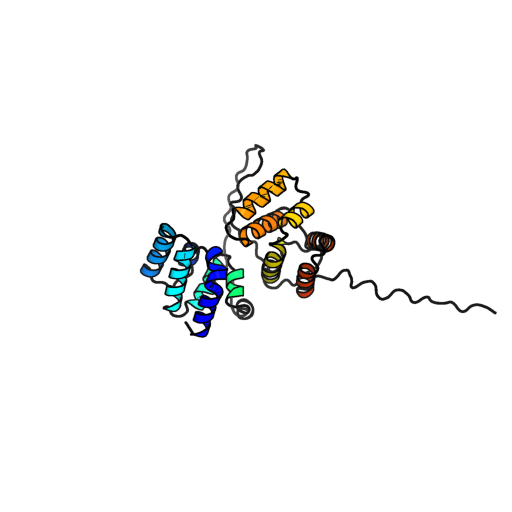-27.183 4.572 1.00 43.44 100 VAL A N 1
ATOM 808 C CA . VAL A 1 100 ? -6.402 -27.693 3.892 1.00 43.44 100 VAL A CA 1
ATOM 809 C C . VAL A 1 100 ? -7.762 -27.559 4.614 1.00 43.44 100 VAL A C 1
ATOM 811 O O . VAL A 1 100 ? -8.134 -28.372 5.454 1.00 43.44 100 VAL A O 1
ATOM 814 N N . ALA A 1 101 ? -8.589 -26.637 4.123 1.00 35.16 101 ALA A N 1
ATOM 815 C CA . ALA A 1 101 ? -10.043 -26.794 4.007 1.00 35.16 101 ALA A CA 1
ATOM 816 C C . ALA A 1 101 ? -10.461 -25.954 2.784 1.00 35.16 101 ALA A C 1
ATOM 818 O O . ALA A 1 101 ? -10.238 -24.751 2.753 1.00 35.16 101 ALA A O 1
ATOM 819 N N . GLY A 1 102 ? -10.907 -26.505 1.658 1.00 29.95 102 GLY A N 1
ATOM 820 C CA . GLY A 1 102 ? -11.916 -27.542 1.562 1.00 29.95 102 GLY A CA 1
ATOM 821 C C . GLY A 1 102 ? -13.279 -26.864 1.451 1.00 29.95 102 GLY A C 1
ATOM 822 O O . GLY A 1 102 ? -13.893 -26.583 2.471 1.00 29.95 102 GLY A O 1
ATOM 823 N N . ASP A 1 103 ? -13.718 -26.656 0.205 1.00 29.84 103 ASP A N 1
ATOM 824 C CA . ASP A 1 103 ? -15.081 -26.944 -0.265 1.00 29.84 103 ASP A CA 1
ATOM 825 C C . ASP A 1 103 ? -15.936 -25.819 -0.913 1.00 29.84 103 ASP A C 1
ATOM 827 O O . ASP A 1 103 ? -16.200 -24.760 -0.354 1.00 29.84 103 ASP A O 1
ATOM 831 N N . GLN A 1 104 ? -16.391 -26.178 -2.124 1.00 36.78 104 GLN A N 1
ATOM 832 C CA . GLN A 1 104 ? -17.643 -25.871 -2.836 1.00 36.78 104 GLN A CA 1
ATOM 833 C C . GLN A 1 104 ? -17.995 -24.484 -3.420 1.00 36.78 104 GLN A C 1
ATOM 835 O O . GLN A 1 104 ? -18.677 -23.644 -2.844 1.00 36.78 104 GLN A O 1
ATOM 840 N N . LEU A 1 105 ? -17.652 -24.370 -4.713 1.00 41.12 105 LEU A N 1
ATOM 841 C CA . LEU A 1 105 ? -18.539 -24.112 -5.864 1.00 41.12 105 LEU A CA 1
ATOM 842 C C . LEU A 1 105 ? -20.049 -23.928 -5.582 1.00 41.12 105 LEU A C 1
ATOM 844 O O . LEU A 1 105 ? -20.729 -24.867 -5.167 1.00 41.12 105 LEU A O 1
ATOM 848 N N . ARG A 1 106 ? -20.620 -22.818 -6.074 1.00 32.62 106 ARG A N 1
ATOM 849 C CA . ARG A 1 106 ? -21.952 -22.826 -6.709 1.00 32.62 106 ARG A CA 1
ATOM 850 C C . ARG A 1 106 ? -22.076 -21.695 -7.733 1.00 32.62 106 ARG A C 1
ATOM 852 O O . ARG A 1 106 ? -21.902 -20.528 -7.402 1.00 32.62 106 ARG A O 1
ATOM 859 N N . GLY A 1 107 ? -22.322 -22.075 -8.985 1.00 30.22 107 GLY A N 1
ATOM 860 C CA . GLY A 1 107 ? -22.402 -21.175 -10.133 1.00 30.22 107 GLY A CA 1
ATOM 861 C C . GLY A 1 107 ? -23.772 -20.534 -10.367 1.00 30.22 107 GLY A C 1
ATOM 862 O O . GLY A 1 107 ? -24.754 -20.837 -9.691 1.00 30.22 107 GLY A O 1
ATOM 863 N N . GLY A 1 108 ? -23.807 -19.684 -11.396 1.00 24.86 108 GLY A N 1
ATOM 864 C CA . GLY A 1 108 ? -25.012 -19.121 -12.000 1.00 24.86 108 GLY A CA 1
ATOM 865 C C . GLY A 1 108 ? -24.663 -18.189 -13.163 1.00 24.86 108 GLY A C 1
ATOM 866 O O . GLY A 1 108 ? -24.396 -17.013 -12.944 1.00 24.86 108 GLY A O 1
ATOM 867 N N . LEU A 1 109 ? -24.640 -18.727 -14.389 1.00 30.73 109 LEU A N 1
ATOM 868 C CA . LEU A 1 109 ? -24.706 -17.959 -15.641 1.00 30.73 109 LEU A CA 1
ATOM 869 C C . LEU A 1 109 ? -26.111 -17.365 -15.811 1.00 30.73 109 LEU A C 1
ATOM 871 O O . LEU A 1 109 ? -27.052 -18.128 -15.619 1.00 30.73 109 LEU A O 1
ATOM 875 N N . VAL A 1 110 ? -26.232 -16.126 -16.318 1.00 34.53 110 VAL A N 1
ATOM 876 C CA . VAL A 1 110 ? -27.065 -15.745 -17.493 1.00 34.53 110 VAL A CA 1
ATOM 877 C C . VAL A 1 110 ? -26.477 -14.455 -18.135 1.00 34.53 110 VAL A C 1
ATOM 879 O O . VAL A 1 110 ? -25.980 -13.616 -17.382 1.00 34.53 110 VAL A O 1
ATOM 882 N N . PRO A 1 111 ? -26.490 -14.280 -19.482 1.00 45.22 111 PRO A N 1
ATOM 883 C CA . PRO A 1 111 ? -25.779 -13.213 -20.202 1.00 45.22 111 PRO A CA 1
ATOM 884 C C . PRO A 1 111 ? -26.666 -12.072 -20.770 1.00 45.22 111 PRO A C 1
ATOM 886 O O . PRO A 1 111 ? -27.892 -12.151 -20.739 1.00 45.22 111 PRO A O 1
ATOM 889 N N . SER A 1 112 ? -25.976 -11.093 -21.384 1.00 31.47 112 SER A N 1
ATOM 890 C CA . SER A 1 112 ? -26.398 -10.154 -22.454 1.00 31.47 112 SER A CA 1
ATOM 891 C C . SER A 1 112 ? -26.990 -8.785 -22.076 1.00 31.47 112 SER A C 1
ATOM 893 O O . SER A 1 112 ? -28.114 -8.708 -21.600 1.00 31.47 112 SER A O 1
ATOM 895 N N . SER A 1 113 ? -26.288 -7.696 -22.434 1.00 30.08 113 SER A N 1
ATOM 896 C CA . SER A 1 113 ? -26.668 -6.787 -23.544 1.00 30.08 113 SER A CA 1
ATOM 897 C C . SER A 1 113 ? -25.712 -5.583 -23.664 1.00 30.08 113 SER A C 1
ATOM 899 O O . SER A 1 113 ? -25.173 -5.104 -22.672 1.00 30.08 113 SER A O 1
ATOM 901 N N . GLU A 1 114 ? -25.522 -5.131 -24.899 1.00 30.28 114 GLU A N 1
ATOM 902 C CA . GLU A 1 114 ? -24.468 -4.269 -25.449 1.00 30.28 114 GLU A CA 1
ATOM 903 C C . GLU A 1 114 ? -24.590 -2.757 -25.148 1.00 30.28 114 GLU A C 1
ATOM 905 O O . GLU A 1 114 ? -25.682 -2.242 -24.921 1.00 30.28 114 GLU A O 1
ATOM 910 N N . GLY A 1 115 ? -23.461 -2.035 -25.260 1.00 29.91 115 GLY A N 1
ATOM 911 C CA . GLY A 1 115 ? -23.400 -0.571 -25.405 1.00 29.91 115 GLY A CA 1
ATOM 912 C C . GLY A 1 115 ? -22.026 0.034 -25.044 1.00 29.91 115 GLY A C 1
ATOM 913 O O . GLY A 1 115 ? -21.606 -0.122 -23.899 1.00 29.91 115 GLY A O 1
ATOM 914 N N . PRO A 1 116 ? -21.307 0.717 -25.964 1.00 48.00 116 PRO A N 1
ATOM 915 C CA . PRO A 1 116 ? -19.949 1.213 -25.735 1.00 48.00 116 PRO A CA 1
ATOM 916 C C . PRO A 1 116 ? -19.959 2.654 -25.204 1.00 48.00 116 PRO A C 1
ATOM 918 O O . PRO A 1 116 ? -20.553 3.534 -25.818 1.00 48.00 116 PRO A O 1
ATOM 921 N N . SER A 1 117 ? -19.272 2.923 -24.094 1.00 36.28 117 SER A N 1
ATOM 922 C CA . SER A 1 117 ? -18.765 4.265 -23.783 1.00 36.28 117 SER A CA 1
ATOM 923 C C . SER A 1 117 ? -17.719 4.204 -22.671 1.00 36.28 117 SER A C 1
ATOM 925 O O . SER A 1 117 ? -17.813 3.377 -21.765 1.00 36.28 117 SER A O 1
ATOM 927 N N . GLY A 1 118 ? -16.697 5.047 -22.804 1.00 39.03 118 GLY A N 1
ATOM 928 C CA . GLY A 1 118 ? -15.460 5.030 -22.033 1.00 39.03 118 GLY A CA 1
ATOM 929 C C . GLY A 1 118 ? -15.619 5.236 -20.526 1.00 39.03 118 GLY A C 1
ATOM 930 O O . GLY A 1 118 ? -16.595 5.801 -20.040 1.00 39.03 118 GLY A O 1
ATOM 931 N N . MET A 1 119 ? -14.587 4.780 -19.809 1.00 34.19 119 MET A N 1
ATOM 932 C CA . MET A 1 119 ? -14.357 4.991 -18.375 1.00 34.19 119 MET A CA 1
ATOM 933 C C . MET A 1 119 ? -15.471 4.458 -17.457 1.00 34.19 119 MET A C 1
ATOM 935 O O . MET A 1 119 ? -16.037 5.166 -16.625 1.00 34.19 119 MET A O 1
ATOM 939 N N . ALA A 1 120 ? -15.747 3.155 -17.554 1.00 32.25 120 ALA A N 1
ATOM 940 C CA . ALA A 1 120 ? -16.519 2.449 -16.539 1.00 32.25 120 ALA A CA 1
ATOM 941 C C . ALA A 1 120 ? -15.670 2.242 -15.268 1.00 32.25 120 ALA A C 1
ATOM 943 O O . ALA A 1 120 ? -14.847 1.336 -15.195 1.00 32.25 120 ALA A O 1
ATOM 944 N N . VAL A 1 121 ? -15.889 3.122 -14.287 1.00 37.53 121 VAL A N 1
ATOM 945 C CA . VAL A 1 121 ? -15.806 2.909 -12.829 1.00 37.53 121 VAL A CA 1
ATOM 946 C C . VAL A 1 121 ? -14.820 1.817 -12.378 1.00 37.53 121 VAL A C 1
ATOM 948 O O . VAL A 1 121 ? -15.179 0.644 -12.254 1.00 37.53 121 VAL A O 1
ATOM 951 N N . ILE A 1 122 ? -13.605 2.225 -11.995 1.00 38.94 122 ILE A N 1
ATOM 952 C CA . ILE A 1 122 ? -12.683 1.400 -11.201 1.00 38.94 122 ILE A CA 1
ATOM 953 C C . ILE A 1 122 ? -13.256 1.276 -9.778 1.00 38.94 122 ILE A C 1
ATOM 955 O O . ILE A 1 122 ? -12.907 1.993 -8.845 1.00 38.94 122 ILE A O 1
ATOM 959 N N . ARG A 1 123 ? -14.229 0.382 -9.616 1.00 37.47 123 ARG A N 1
ATOM 960 C CA . ARG A 1 123 ? -14.571 -0.244 -8.338 1.00 37.47 123 ARG A CA 1
ATOM 961 C C . ARG A 1 123 ? -14.710 -1.731 -8.583 1.00 37.47 123 ARG A C 1
ATOM 963 O O . ARG A 1 123 ? -15.809 -2.270 -8.690 1.00 37.47 123 ARG A O 1
ATOM 970 N N . ARG A 1 124 ? -13.570 -2.406 -8.640 1.00 34.38 124 ARG A N 1
ATOM 971 C CA . ARG A 1 124 ? -13.518 -3.845 -8.434 1.00 34.38 124 ARG A CA 1
ATOM 972 C C . ARG A 1 124 ? -12.356 -4.123 -7.504 1.00 34.38 124 ARG A C 1
ATOM 974 O O . ARG A 1 124 ? -11.207 -4.084 -7.914 1.00 34.38 124 ARG A O 1
ATOM 981 N N . GLY A 1 125 ? -12.695 -4.333 -6.232 1.00 30.12 125 GLY A N 1
ATOM 982 C CA . GLY A 1 125 ? -11.745 -4.825 -5.249 1.00 30.12 125 GLY A CA 1
ATOM 983 C C . GLY A 1 125 ? -11.069 -6.079 -5.786 1.00 30.12 125 GLY A C 1
ATOM 984 O O . GLY A 1 125 ? -11.710 -6.901 -6.449 1.00 30.12 125 GLY A O 1
ATOM 985 N N . TYR A 1 126 ? -9.775 -6.185 -5.517 1.00 33.88 126 TYR A N 1
ATOM 986 C CA . TYR A 1 126 ? -8.973 -7.351 -5.826 1.00 33.88 126 TYR A CA 1
ATOM 987 C C . TYR A 1 126 ? -9.657 -8.596 -5.261 1.00 33.88 126 TYR A C 1
ATOM 989 O O . TYR A 1 126 ? -9.574 -8.903 -4.072 1.00 33.88 126 TYR A O 1
ATOM 997 N N . HIS A 1 127 ? -10.331 -9.342 -6.133 1.00 36.06 127 HIS A N 1
ATOM 998 C CA . HIS A 1 127 ? -10.477 -10.763 -5.912 1.00 36.06 127 HIS A CA 1
ATOM 999 C C . HIS A 1 127 ? -9.071 -11.335 -5.989 1.00 36.06 127 HIS A C 1
ATOM 1001 O O . HIS A 1 127 ? -8.450 -11.325 -7.047 1.00 36.06 127 HIS A O 1
ATOM 1007 N N . GLN A 1 128 ? -8.596 -11.771 -4.827 1.00 38.78 128 GLN A N 1
ATOM 1008 C CA . GLN A 1 128 ? -7.473 -12.664 -4.572 1.00 38.78 128 GLN A CA 1
ATOM 1009 C C . GLN A 1 128 ? -7.345 -13.762 -5.646 1.00 38.78 128 GLN A C 1
ATOM 1011 O O . GLN A 1 128 ? -7.710 -14.920 -5.447 1.00 38.78 128 GLN A O 1
ATOM 1016 N N . ALA A 1 129 ? -6.783 -13.415 -6.800 1.00 30.44 129 ALA A N 1
ATOM 1017 C CA . ALA A 1 129 ? -6.133 -14.370 -7.671 1.00 30.44 129 ALA A CA 1
ATOM 1018 C C . ALA A 1 129 ? -4.799 -14.675 -6.992 1.00 30.44 129 ALA A C 1
ATOM 1020 O O . ALA A 1 129 ? -3.878 -13.869 -7.027 1.00 30.44 129 ALA A O 1
ATOM 1021 N N . ARG A 1 130 ? -4.788 -15.786 -6.246 1.00 39.50 130 ARG A N 1
ATOM 1022 C CA . ARG A 1 130 ? -3.638 -16.441 -5.604 1.00 39.50 130 ARG A CA 1
ATOM 1023 C C . ARG A 1 130 ? -2.284 -15.933 -6.123 1.00 39.50 130 ARG A C 1
ATOM 1025 O O . ARG A 1 130 ? -1.785 -16.447 -7.117 1.00 39.50 130 ARG A O 1
ATOM 1032 N N . ILE A 1 131 ? -1.688 -14.974 -5.416 1.00 38.88 131 ILE A N 1
ATOM 1033 C CA . ILE A 1 131 ? -0.298 -14.568 -5.637 1.00 38.88 131 ILE A CA 1
ATOM 1034 C C . ILE A 1 131 ? 0.573 -15.650 -4.981 1.00 38.88 131 ILE A C 1
ATOM 1036 O O . ILE A 1 131 ? 0.505 -15.808 -3.755 1.00 38.88 131 ILE A O 1
ATOM 1040 N N . PRO A 1 132 ? 1.348 -16.446 -5.742 1.00 35.38 132 PRO A N 1
ATOM 1041 C CA . PRO A 1 132 ? 2.207 -17.474 -5.170 1.00 35.38 132 PRO A CA 1
ATOM 1042 C C . PRO A 1 132 ? 3.267 -16.810 -4.289 1.00 35.38 132 PRO A C 1
ATOM 1044 O O . PRO A 1 132 ? 4.008 -15.935 -4.727 1.00 35.38 132 PRO A O 1
ATOM 1047 N N . THR A 1 133 ? 3.321 -17.206 -3.020 1.00 45.28 133 THR A N 1
ATOM 1048 C CA . THR A 1 133 ? 4.137 -16.551 -1.983 1.00 45.28 133 THR A CA 1
ATOM 1049 C C . THR A 1 133 ? 5.639 -16.880 -2.086 1.00 45.28 133 THR A C 1
ATOM 1051 O O . THR A 1 133 ? 6.430 -16.352 -1.312 1.00 45.28 133 THR A O 1
ATOM 1054 N N . THR A 1 134 ? 6.059 -17.688 -3.063 1.00 42.16 134 THR A N 1
ATOM 1055 C CA . THR A 1 134 ? 7.444 -18.183 -3.195 1.00 42.16 134 THR A CA 1
ATOM 1056 C C . THR A 1 134 ? 7.974 -18.245 -4.631 1.00 42.16 134 THR A C 1
ATOM 1058 O O . THR A 1 134 ? 9.049 -18.792 -4.847 1.00 42.16 134 THR A O 1
ATOM 1061 N N . ALA A 1 135 ? 7.269 -17.697 -5.627 1.00 50.28 135 ALA A N 1
ATOM 1062 C CA . ALA A 1 135 ? 7.787 -17.706 -6.994 1.00 50.28 135 ALA A CA 1
ATOM 1063 C C . ALA A 1 135 ? 8.919 -16.675 -7.127 1.00 50.28 135 ALA A C 1
ATOM 1065 O O . ALA A 1 135 ? 8.658 -15.479 -7.228 1.00 50.28 135 ALA A O 1
ATOM 1066 N N . GLU A 1 136 ? 10.173 -17.127 -7.101 1.00 65.00 136 GLU A N 1
ATOM 1067 C CA . GLU A 1 136 ? 11.300 -16.343 -7.617 1.00 65.00 136 GLU A CA 1
ATOM 1068 C C . GLU A 1 136 ? 10.950 -15.813 -9.012 1.00 65.00 136 GLU A C 1
ATOM 1070 O O . GLU A 1 136 ? 10.144 -16.415 -9.736 1.00 65.00 136 GLU A O 1
ATOM 1075 N N . ILE A 1 137 ? 11.491 -14.648 -9.371 1.00 74.25 137 ILE A N 1
ATOM 1076 C CA . ILE A 1 137 ? 11.226 -14.089 -10.692 1.00 74.25 137 ILE A CA 1
ATOM 1077 C C . ILE A 1 137 ? 11.690 -15.103 -11.743 1.00 74.25 137 ILE A C 1
ATOM 1079 O O . ILE A 1 137 ? 12.832 -15.547 -11.735 1.00 74.25 137 ILE A O 1
ATOM 1083 N N . THR A 1 138 ? 10.776 -15.502 -12.622 1.00 69.56 138 THR A N 1
ATOM 1084 C CA . THR A 1 138 ? 10.970 -16.624 -13.555 1.00 69.56 138 THR A CA 1
ATOM 1085 C C . THR A 1 138 ? 11.540 -16.178 -14.897 1.00 69.56 138 THR A C 1
ATOM 1087 O O . THR A 1 138 ? 12.081 -17.007 -15.625 1.00 69.56 138 THR A O 1
ATOM 1090 N N . GLY A 1 139 ? 11.460 -14.883 -15.221 1.00 76.94 139 GLY A N 1
ATOM 1091 C CA . GLY A 1 139 ? 12.054 -14.307 -16.428 1.00 76.94 139 GLY A CA 1
ATOM 1092 C C . GLY A 1 139 ? 11.219 -13.198 -17.066 1.00 76.94 139 GLY A C 1
ATOM 1093 O O . GLY A 1 139 ? 10.254 -12.705 -16.483 1.00 76.94 139 GLY A O 1
ATOM 1094 N N . ALA A 1 140 ? 11.596 -12.816 -18.289 1.00 82.12 140 ALA A N 1
ATOM 1095 C CA . ALA A 1 140 ? 10.970 -11.738 -19.060 1.00 82.12 140 ALA A CA 1
ATOM 1096 C C . ALA A 1 140 ? 9.483 -11.980 -19.378 1.00 82.12 140 ALA A C 1
ATOM 1098 O O . ALA A 1 140 ? 8.704 -11.028 -19.413 1.00 82.12 140 ALA A O 1
ATOM 1099 N N . ASP A 1 141 ? 9.079 -13.238 -19.557 1.00 82.19 141 ASP A N 1
ATOM 1100 C CA . ASP A 1 141 ? 7.701 -13.612 -19.909 1.00 82.19 141 ASP A CA 1
ATOM 1101 C C . ASP A 1 141 ? 6.746 -13.624 -18.707 1.00 82.19 141 ASP A C 1
ATOM 1103 O O . ASP A 1 141 ? 5.531 -13.753 -18.866 1.00 82.19 141 ASP A O 1
ATOM 1107 N N . GLN A 1 142 ? 7.274 -13.486 -17.488 1.00 84.00 142 GLN A N 1
ATOM 1108 C CA . GLN A 1 142 ? 6.456 -13.454 -16.285 1.00 84.00 142 GLN A CA 1
ATOM 1109 C C . GLN A 1 142 ? 5.545 -12.221 -16.297 1.00 84.00 142 GLN A C 1
ATOM 1111 O O . GLN A 1 142 ? 6.003 -11.101 -16.499 1.00 84.00 142 GLN A O 1
ATOM 1116 N N . LEU A 1 143 ? 4.253 -12.406 -16.027 1.00 83.94 143 LEU A N 1
ATOM 1117 C CA . LEU A 1 143 ? 3.306 -11.295 -15.921 1.00 83.94 143 LEU A CA 1
ATOM 1118 C C . LEU A 1 143 ? 3.536 -10.499 -14.636 1.00 83.94 143 LEU A C 1
ATOM 1120 O O . LEU A 1 143 ? 3.751 -11.086 -13.570 1.00 83.94 143 LEU A O 1
ATOM 1124 N N . VAL A 1 144 ? 3.363 -9.176 -14.701 1.00 83.38 144 VAL A N 1
ATOM 1125 C CA . VAL A 1 144 ? 3.399 -8.286 -13.523 1.00 83.38 144 VAL A CA 1
ATOM 1126 C C . VAL A 1 144 ? 2.416 -8.749 -12.436 1.00 83.38 144 VAL A C 1
ATOM 1128 O O . VAL A 1 144 ? 2.721 -8.661 -11.250 1.00 83.38 144 VAL A O 1
ATOM 1131 N N . SER A 1 145 ? 1.274 -9.325 -12.826 1.00 77.94 145 SER A N 1
ATOM 1132 C CA . SER A 1 145 ? 0.254 -9.881 -11.920 1.00 77.94 145 SER A CA 1
ATOM 1133 C C . SER A 1 145 ? 0.729 -11.072 -11.081 1.00 77.94 145 SER A C 1
ATOM 1135 O O . SER A 1 145 ? 0.188 -11.334 -10.009 1.00 77.94 145 SER A O 1
ATOM 1137 N N . THR A 1 146 ? 1.744 -11.793 -11.556 1.00 77.56 146 THR A N 1
ATOM 1138 C CA . THR A 1 146 ? 2.304 -12.983 -10.897 1.00 77.56 146 THR A CA 1
ATOM 1139 C C . THR A 1 146 ? 3.552 -12.668 -10.074 1.00 77.56 146 THR A C 1
ATOM 1141 O O . THR A 1 146 ? 4.164 -13.570 -9.502 1.00 77.56 146 THR A O 1
ATOM 1144 N N . MET A 1 147 ? 3.949 -11.395 -10.018 1.00 79.06 147 MET A N 1
ATOM 1145 C CA . MET A 1 147 ? 5.124 -10.943 -9.287 1.00 79.06 147 MET A CA 1
ATOM 1146 C C . MET A 1 147 ? 4.920 -11.084 -7.766 1.00 79.06 147 MET A C 1
ATOM 1148 O O . MET A 1 147 ? 3.847 -10.754 -7.252 1.00 79.06 147 MET A O 1
ATOM 1152 N N . PRO A 1 148 ? 5.950 -11.495 -7.000 1.00 76.88 148 PRO A N 1
ATOM 1153 C CA . PRO A 1 148 ? 5.845 -11.562 -5.547 1.00 76.88 148 PRO A CA 1
ATOM 1154 C C . PRO A 1 148 ? 5.526 -10.204 -4.922 1.00 76.88 148 PRO A C 1
ATOM 1156 O O . PRO A 1 148 ? 6.160 -9.193 -5.240 1.00 76.88 148 PRO A O 1
ATOM 1159 N N . CYS A 1 149 ? 4.636 -10.189 -3.924 1.00 68.00 149 CYS A N 1
ATOM 1160 C CA . CYS A 1 149 ? 4.217 -8.961 -3.233 1.00 68.00 149 CYS A CA 1
ATOM 1161 C C . CYS A 1 149 ? 5.386 -8.137 -2.664 1.00 68.00 149 CYS A C 1
ATOM 1163 O O . CYS A 1 149 ? 5.290 -6.912 -2.553 1.00 68.00 149 CYS A O 1
ATOM 1165 N N . ARG A 1 150 ? 6.495 -8.791 -2.289 1.00 69.56 150 ARG A N 1
ATOM 1166 C CA . ARG A 1 150 ? 7.709 -8.116 -1.795 1.00 69.56 150 ARG A CA 1
ATOM 1167 C C . ARG A 1 150 ? 8.374 -7.274 -2.878 1.00 69.56 150 ARG A C 1
ATOM 1169 O O . ARG A 1 150 ? 8.752 -6.134 -2.614 1.00 69.56 150 ARG A O 1
ATOM 1176 N N . VAL A 1 151 ? 8.496 -7.836 -4.077 1.00 80.69 151 VAL A N 1
ATOM 1177 C CA . VAL A 1 151 ? 9.072 -7.158 -5.239 1.00 80.69 151 VAL A CA 1
ATOM 1178 C C . VAL A 1 151 ? 8.134 -6.038 -5.665 1.00 80.69 151 VAL A C 1
ATOM 1180 O O . VAL A 1 151 ? 8.572 -4.895 -5.749 1.00 80.69 151 VAL A O 1
ATOM 1183 N N . TYR A 1 152 ? 6.832 -6.333 -5.769 1.00 82.19 152 TYR A N 1
ATOM 1184 C CA . TYR A 1 152 ? 5.790 -5.344 -6.053 1.00 82.19 152 TYR A CA 1
ATOM 1185 C C . TYR A 1 152 ? 5.882 -4.131 -5.125 1.00 82.19 152 TYR A C 1
ATOM 1187 O O . TYR A 1 152 ? 6.018 -3.006 -5.586 1.00 82.19 152 TYR A O 1
ATOM 1195 N N . SER A 1 153 ? 5.874 -4.349 -3.806 1.00 72.06 153 SER A N 1
ATOM 1196 C CA . SER A 1 153 ? 5.823 -3.255 -2.829 1.00 72.06 153 SER A CA 1
ATOM 1197 C C . SER A 1 153 ? 7.053 -2.349 -2.896 1.00 72.06 153 SER A C 1
ATOM 1199 O O . SER A 1 153 ? 6.933 -1.131 -2.757 1.00 72.06 153 SER A O 1
ATOM 1201 N N . ARG A 1 154 ? 8.246 -2.927 -3.099 1.00 77.19 154 ARG A N 1
ATOM 1202 C CA . ARG A 1 154 ? 9.486 -2.150 -3.238 1.00 77.19 154 ARG A CA 1
ATOM 1203 C C . ARG A 1 154 ? 9.533 -1.426 -4.587 1.00 77.19 154 ARG A C 1
ATOM 1205 O O . ARG A 1 154 ? 9.961 -0.275 -4.629 1.00 77.19 154 ARG A O 1
ATOM 1212 N N . LEU A 1 155 ? 9.082 -2.077 -5.659 1.00 82.88 155 LEU A N 1
ATOM 1213 C CA . LEU A 1 155 ? 9.053 -1.510 -7.003 1.00 82.88 155 LEU A CA 1
ATOM 1214 C C . LEU A 1 155 ? 8.061 -0.343 -7.074 1.00 82.88 155 LEU A C 1
ATOM 1216 O O . LEU A 1 155 ? 8.444 0.754 -7.460 1.00 82.88 155 LEU A O 1
ATOM 1220 N N . ALA A 1 156 ? 6.838 -0.527 -6.576 1.00 79.31 156 ALA A N 1
ATOM 1221 C CA . ALA A 1 156 ? 5.806 0.503 -6.494 1.00 79.31 156 ALA A CA 1
ATOM 1222 C C . ALA A 1 156 ? 6.304 1.780 -5.792 1.00 79.31 156 ALA A C 1
ATOM 1224 O O . ALA A 1 156 ? 6.114 2.886 -6.292 1.00 79.31 156 ALA A O 1
ATOM 1225 N N . LEU A 1 157 ? 7.024 1.637 -4.673 1.00 73.75 157 LEU A N 1
ATOM 1226 C CA . LEU A 1 157 ? 7.614 2.774 -3.958 1.00 73.75 157 LEU A CA 1
ATOM 1227 C C . LEU A 1 157 ? 8.665 3.531 -4.781 1.00 73.75 157 LEU A C 1
ATOM 1229 O O . LEU A 1 157 ? 8.774 4.748 -4.657 1.00 73.75 157 LEU A O 1
ATOM 1233 N N . ARG A 1 158 ? 9.456 2.830 -5.598 1.00 79.38 158 ARG A N 1
ATOM 1234 C CA . ARG A 1 158 ? 10.491 3.454 -6.435 1.00 79.38 158 ARG A CA 1
ATOM 1235 C C . ARG A 1 158 ? 9.924 4.090 -7.689 1.00 79.38 158 ARG A C 1
ATOM 1237 O O . ARG A 1 158 ? 10.424 5.134 -8.107 1.00 79.38 158 ARG A O 1
ATOM 1244 N N . LEU A 1 159 ? 8.888 3.487 -8.255 1.00 82.44 159 LEU A N 1
ATOM 1245 C CA . LEU A 1 159 ? 8.242 3.963 -9.471 1.00 82.44 159 LEU A CA 1
ATOM 1246 C C . LEU A 1 159 ? 7.214 5.067 -9.208 1.00 82.44 159 LEU A C 1
ATOM 1248 O O . LEU A 1 159 ? 6.822 5.736 -10.152 1.00 82.44 159 LEU A O 1
ATOM 1252 N N . ALA A 1 160 ? 6.832 5.318 -7.950 1.00 75.81 160 ALA A N 1
ATOM 1253 C CA . ALA A 1 160 ? 5.828 6.319 -7.582 1.00 75.81 160 ALA A CA 1
ATOM 1254 C C . ALA A 1 160 ? 6.064 7.719 -8.163 1.00 75.81 160 ALA A C 1
ATOM 1256 O O . ALA A 1 160 ? 5.105 8.424 -8.458 1.00 75.81 160 ALA A O 1
ATOM 1257 N N . VAL A 1 161 ? 7.326 8.115 -8.336 1.00 75.06 161 VAL A N 1
ATOM 1258 C CA . VAL A 1 161 ? 7.686 9.440 -8.862 1.00 75.06 161 VAL A CA 1
ATOM 1259 C C . VAL A 1 161 ? 7.475 9.536 -10.377 1.00 75.06 161 VAL A C 1
ATOM 1261 O O . VAL A 1 161 ? 7.047 10.579 -10.859 1.00 75.06 161 VAL A O 1
ATOM 1264 N N . ASP A 1 162 ? 7.690 8.439 -11.104 1.00 82.25 162 ASP A N 1
ATOM 1265 C CA . ASP A 1 162 ? 7.712 8.420 -12.575 1.00 82.25 162 ASP A CA 1
ATOM 1266 C C . ASP A 1 162 ? 6.543 7.609 -13.157 1.00 82.25 162 ASP A C 1
ATOM 1268 O O . ASP A 1 162 ? 6.543 7.222 -14.325 1.00 82.25 162 ASP A O 1
ATOM 1272 N N . ILE A 1 163 ? 5.539 7.298 -12.336 1.00 79.12 163 ILE A N 1
ATOM 1273 C CA . ILE A 1 163 ? 4.517 6.306 -12.676 1.00 79.12 163 ILE A CA 1
ATOM 1274 C C . ILE A 1 163 ? 3.680 6.712 -13.897 1.00 79.12 163 ILE A C 1
ATOM 1276 O O . ILE A 1 163 ? 3.293 5.857 -14.691 1.00 79.12 163 ILE A O 1
ATOM 1280 N N . ILE A 1 164 ? 3.452 8.015 -14.085 1.00 81.81 164 ILE A N 1
ATOM 1281 C CA . ILE A 1 164 ? 2.718 8.557 -15.236 1.00 81.81 164 ILE A CA 1
ATOM 1282 C C . ILE A 1 164 ? 3.544 8.401 -16.516 1.00 81.81 164 ILE A C 1
ATOM 1284 O O . ILE A 1 164 ? 2.999 8.014 -17.549 1.00 81.81 164 ILE A O 1
ATOM 1288 N N . ASP A 1 165 ? 4.854 8.644 -16.455 1.00 83.56 165 ASP A N 1
ATOM 1289 C CA . ASP A 1 165 ? 5.752 8.482 -17.602 1.00 83.56 165 ASP A CA 1
ATOM 1290 C C . ASP A 1 165 ? 5.883 7.005 -17.995 1.00 83.56 165 ASP A C 1
ATOM 1292 O O . ASP A 1 165 ? 5.854 6.663 -19.180 1.00 83.56 165 ASP A O 1
ATOM 1296 N N . ILE A 1 166 ? 5.944 6.116 -16.999 1.00 86.31 166 ILE A N 1
ATOM 1297 C CA . ILE A 1 166 ? 5.939 4.662 -17.194 1.00 86.31 166 ILE A CA 1
ATOM 1298 C C . ILE A 1 166 ? 4.627 4.217 -17.844 1.00 86.31 166 ILE A C 1
ATOM 1300 O O . ILE A 1 166 ? 4.657 3.496 -18.841 1.00 86.31 166 ILE A O 1
ATOM 1304 N N . ALA A 1 167 ? 3.481 4.674 -17.332 1.00 84.06 167 ALA A N 1
ATOM 1305 C CA . ALA A 1 167 ? 2.172 4.376 -17.910 1.00 84.06 167 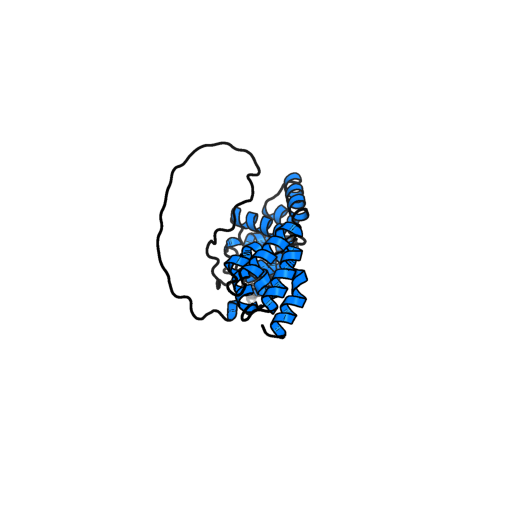ALA A CA 1
ATOM 1306 C C . ALA A 1 167 ? 2.060 4.894 -19.350 1.00 84.06 167 ALA A C 1
ATOM 1308 O O . ALA A 1 167 ? 1.594 4.182 -20.236 1.00 84.06 167 ALA A O 1
ATOM 1309 N N . SER A 1 168 ? 2.538 6.114 -19.598 1.00 84.88 168 SER A N 1
ATOM 1310 C CA . SER A 1 168 ? 2.501 6.739 -20.920 1.00 84.88 168 SER A CA 1
ATOM 1311 C C . SER A 1 168 ? 3.290 5.930 -21.945 1.00 84.88 168 SER A C 1
ATOM 1313 O O . SER A 1 168 ? 2.814 5.742 -23.060 1.00 84.88 168 SER A O 1
ATOM 1315 N N . ARG A 1 169 ? 4.453 5.390 -21.560 1.00 85.69 169 ARG A N 1
ATOM 1316 C CA . ARG A 1 169 ? 5.292 4.548 -22.430 1.00 85.69 169 ARG A CA 1
ATOM 1317 C C . ARG A 1 169 ? 4.758 3.130 -22.599 1.00 85.69 169 ARG A C 1
ATOM 1319 O O . ARG A 1 169 ? 4.768 2.616 -23.710 1.00 85.69 169 ARG A O 1
ATOM 1326 N N . LEU A 1 170 ? 4.275 2.504 -21.526 1.00 85.38 170 LEU A N 1
ATOM 1327 C CA . LEU A 1 170 ? 3.739 1.140 -21.587 1.00 85.38 170 LEU A CA 1
ATOM 1328 C C . LEU A 1 170 ? 2.437 1.059 -22.384 1.00 85.38 170 LEU A C 1
ATOM 1330 O O . LEU A 1 170 ? 2.205 0.075 -23.081 1.00 85.38 170 LEU A O 1
ATOM 1334 N N . PHE A 1 171 ? 1.587 2.081 -22.284 1.00 84.25 171 PHE A N 1
ATOM 1335 C CA . PHE A 1 171 ? 0.250 2.057 -22.876 1.00 84.25 171 PHE A CA 1
ATOM 1336 C C . PHE A 1 171 ? 0.078 3.014 -24.056 1.00 84.25 171 PHE A C 1
ATOM 1338 O O . PHE A 1 171 ? -1.019 3.073 -24.607 1.00 84.25 171 PHE A O 1
ATOM 1345 N N . ASN A 1 172 ? 1.128 3.743 -24.456 1.00 82.69 172 ASN A N 1
ATOM 1346 C CA . ASN A 1 172 ? 1.062 4.792 -25.481 1.00 82.69 172 ASN A CA 1
ATOM 1347 C C . ASN A 1 172 ? -0.112 5.759 -25.237 1.00 82.69 172 ASN A C 1
ATOM 1349 O O . ASN A 1 172 ? -0.908 6.028 -26.138 1.00 82.69 172 ASN A O 1
ATOM 1353 N N . LEU A 1 173 ? -0.251 6.230 -23.992 1.00 79.12 173 LEU A N 1
ATOM 1354 C CA . LEU A 1 173 ? -1.355 7.109 -23.600 1.00 79.12 173 LEU A CA 1
ATOM 1355 C C . LEU A 1 173 ? -1.302 8.423 -24.385 1.00 79.12 173 LEU A C 1
ATOM 1357 O O . LEU A 1 173 ? -0.229 8.997 -24.588 1.00 79.12 173 LEU A O 1
ATOM 1361 N N . CYS A 1 174 ? -2.468 8.923 -24.797 1.00 78.88 174 CYS A N 1
ATOM 1362 C CA . CYS A 1 174 ? -2.555 10.266 -25.354 1.00 78.88 174 CYS A CA 1
ATOM 1363 C C . CYS A 1 174 ? -2.417 11.320 -24.242 1.00 78.88 174 CYS A C 1
ATOM 1365 O O . CYS A 1 174 ? -2.546 11.016 -23.055 1.00 78.88 174 CYS A O 1
ATOM 1367 N N . LEU A 1 175 ? -2.163 12.579 -24.617 1.00 76.94 175 LEU A N 1
ATOM 1368 C CA . LEU A 1 175 ? -1.991 13.665 -23.646 1.00 76.94 175 LEU A CA 1
ATOM 1369 C C . LEU A 1 175 ? -3.216 13.824 -22.728 1.00 76.94 175 LEU A C 1
ATOM 1371 O O . LEU A 1 175 ? -3.053 14.082 -21.539 1.00 76.94 175 LEU A O 1
ATOM 1375 N N . GLU A 1 176 ? -4.427 13.639 -23.260 1.00 78.69 176 GLU A N 1
ATOM 1376 C CA . GLU A 1 176 ? -5.669 13.709 -22.479 1.00 78.69 176 GLU A CA 1
ATOM 1377 C C . GLU A 1 176 ? -5.750 12.585 -21.437 1.00 78.69 176 GLU A C 1
ATOM 1379 O O . GLU A 1 176 ? -6.007 12.860 -20.265 1.00 78.69 176 GLU A O 1
ATOM 1384 N N . ASP A 1 177 ? -5.434 11.344 -21.821 1.00 76.25 177 ASP A N 1
ATOM 1385 C CA . ASP A 1 177 ? -5.427 10.193 -20.910 1.00 76.25 177 ASP A CA 1
ATOM 1386 C C . ASP A 1 177 ? -4.342 10.319 -19.833 1.00 76.25 177 ASP A C 1
ATOM 1388 O O . ASP A 1 177 ? -4.575 10.001 -18.666 1.00 76.25 177 ASP A O 1
ATOM 1392 N N . ALA A 1 178 ? -3.160 10.821 -20.200 1.00 75.81 178 ALA A N 1
ATOM 1393 C CA . ALA A 1 178 ? -2.072 11.061 -19.258 1.00 75.81 178 ALA A CA 1
ATOM 1394 C C . ALA A 1 178 ? -2.430 12.160 -18.243 1.00 75.81 178 ALA A C 1
ATOM 1396 O O . ALA A 1 178 ? -2.129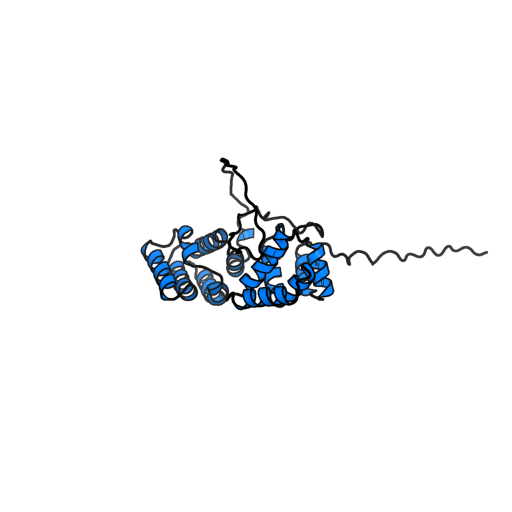 12.023 -17.056 1.00 75.81 178 ALA A O 1
ATOM 1397 N N . MET A 1 179 ? -3.112 13.227 -18.677 1.00 74.00 179 MET A N 1
ATOM 1398 C CA . MET A 1 179 ? -3.615 14.272 -17.778 1.00 74.00 179 MET A CA 1
ATOM 1399 C C . MET A 1 179 ? -4.726 13.758 -16.863 1.00 74.00 179 MET A C 1
ATOM 1401 O O . MET A 1 179 ? -4.704 14.070 -15.676 1.00 74.00 179 MET A O 1
ATOM 1405 N N . ALA A 1 180 ? -5.650 12.941 -17.373 1.00 75.81 180 ALA A N 1
ATOM 1406 C CA . ALA A 1 180 ? -6.695 12.326 -16.560 1.00 75.81 180 ALA A CA 1
ATOM 1407 C C . ALA A 1 180 ? -6.100 11.376 -15.509 1.00 75.81 180 ALA A C 1
ATOM 1409 O O . ALA A 1 180 ? -6.468 11.430 -14.337 1.00 75.81 180 ALA A O 1
ATOM 1410 N N . LEU A 1 181 ? -5.126 10.547 -15.896 1.00 75.31 181 LEU A N 1
ATOM 1411 C CA . LEU A 1 181 ? -4.406 9.676 -14.969 1.00 75.31 181 LEU A CA 1
ATOM 1412 C C . LEU A 1 181 ? -3.653 10.497 -13.915 1.00 75.31 181 LEU A C 1
ATOM 1414 O O . LEU A 1 181 ? -3.743 10.191 -12.728 1.00 75.31 181 LEU A O 1
ATOM 1418 N N . ARG A 1 182 ? -2.977 11.579 -14.326 1.00 76.25 182 ARG A N 1
ATOM 1419 C CA . ARG A 1 182 ? -2.313 12.525 -13.419 1.00 76.25 182 ARG A CA 1
ATOM 1420 C C . ARG A 1 182 ? -3.302 13.113 -12.422 1.00 76.25 182 ARG A C 1
ATOM 1422 O O . ARG A 1 182 ? -3.052 13.044 -11.225 1.00 76.25 182 ARG A O 1
ATOM 1429 N N . GLU A 1 183 ? -4.438 13.611 -12.892 1.00 73.50 183 GLU A N 1
ATOM 1430 C CA . GLU A 1 183 ? -5.487 14.170 -12.045 1.00 73.50 183 GLU A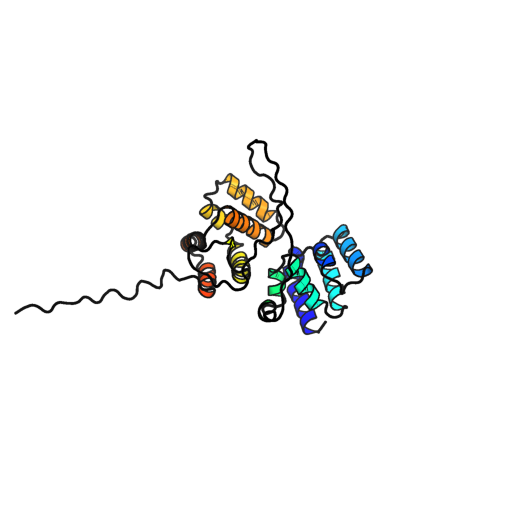 CA 1
ATOM 1431 C C . GLU A 1 183 ? -5.985 13.138 -11.027 1.00 73.50 183 GLU A C 1
ATOM 1433 O O . GLU A 1 183 ? -6.049 13.440 -9.837 1.00 73.50 183 GLU A O 1
ATOM 1438 N N . ILE A 1 184 ? -6.243 11.896 -11.444 1.00 69.94 184 ILE A N 1
ATOM 1439 C CA . ILE A 1 184 ? -6.652 10.822 -10.531 1.00 69.94 184 ILE A CA 1
ATOM 1440 C C . ILE A 1 184 ? -5.556 10.552 -9.488 1.00 69.94 184 ILE A C 1
ATOM 1442 O O . ILE A 1 184 ? -5.856 10.497 -8.296 1.00 69.94 184 ILE A O 1
ATOM 1446 N N . THR A 1 185 ? -4.294 10.440 -9.914 1.00 66.12 185 THR A N 1
ATOM 1447 C CA . THR A 1 185 ? -3.152 10.161 -9.024 1.00 66.12 185 THR A CA 1
ATOM 1448 C C . THR A 1 185 ? -2.850 11.314 -8.052 1.00 66.12 185 THR A C 1
ATOM 1450 O O . THR A 1 185 ? -2.438 11.071 -6.919 1.00 66.12 185 THR A O 1
ATOM 1453 N N . GLU A 1 186 ? -3.101 12.567 -8.447 1.00 66.50 186 GLU A N 1
ATOM 1454 C CA . GLU A 1 186 ? -2.950 13.758 -7.597 1.00 66.50 186 GLU A CA 1
ATOM 1455 C C . GLU A 1 186 ? -4.111 13.902 -6.599 1.00 66.50 186 GLU A C 1
ATOM 1457 O O . GLU A 1 186 ? -3.908 14.326 -5.458 1.00 66.50 186 GLU A O 1
ATOM 1462 N N . HIS A 1 187 ? -5.331 13.527 -6.999 1.00 62.28 187 HIS A N 1
ATOM 1463 C CA . HIS A 1 187 ? -6.514 13.561 -6.134 1.00 62.28 187 HIS A CA 1
ATOM 1464 C C . HIS A 1 187 ? -6.578 12.378 -5.167 1.00 62.28 187 HIS A C 1
ATOM 1466 O O . HIS A 1 187 ? -7.190 12.483 -4.093 1.00 62.28 187 HIS A O 1
ATOM 1472 N N . THR A 1 188 ? -5.928 11.258 -5.489 1.00 56.44 188 THR A N 1
ATOM 1473 C CA . THR A 1 188 ? -5.666 10.219 -4.502 1.00 56.44 188 THR A CA 1
ATOM 1474 C C . THR A 1 188 ? -4.707 10.776 -3.457 1.00 56.44 188 THR A C 1
ATOM 1476 O O . THR A 1 188 ? -3.521 10.947 -3.703 1.00 56.44 188 THR A O 1
ATOM 1479 N N . ARG A 1 189 ? -5.217 11.041 -2.246 1.00 52.44 189 ARG A N 1
ATOM 1480 C CA . ARG A 1 189 ? -4.461 11.593 -1.099 1.00 52.44 189 ARG A CA 1
ATOM 1481 C C . ARG A 1 189 ? -3.263 10.732 -0.645 1.00 52.44 189 ARG A C 1
ATOM 1483 O O . ARG A 1 189 ? -2.627 11.068 0.347 1.00 52.44 189 ARG A O 1
ATOM 1490 N N . SER A 1 190 ? -2.971 9.632 -1.334 1.00 57.28 190 SER A N 1
ATOM 1491 C CA . SER A 1 190 ? -1.859 8.720 -1.100 1.00 57.28 190 SER A CA 1
ATOM 1492 C C . SER A 1 190 ? -1.166 8.432 -2.434 1.00 57.28 190 SER A C 1
ATOM 1494 O O . SER A 1 190 ? -1.790 7.914 -3.360 1.00 57.28 190 SER A O 1
ATOM 1496 N N . LEU A 1 191 ? 0.141 8.716 -2.498 1.00 55.03 191 LEU A N 1
ATOM 1497 C CA . LEU A 1 191 ? 1.018 8.388 -3.632 1.00 55.03 191 LEU A CA 1
ATOM 1498 C C . LEU A 1 191 ? 0.935 6.903 -4.030 1.00 55.03 191 LEU A C 1
ATOM 1500 O O . LEU A 1 191 ? 1.156 6.573 -5.189 1.00 55.03 191 LEU A O 1
ATOM 1504 N N . ARG A 1 192 ? 0.590 6.002 -3.095 1.00 55.72 192 ARG A N 1
ATOM 1505 C CA . ARG A 1 192 ? 0.460 4.564 -3.376 1.00 55.72 192 ARG A CA 1
ATOM 1506 C C . ARG A 1 192 ? -0.777 4.222 -4.190 1.00 55.72 192 ARG A C 1
ATOM 1508 O O . ARG A 1 192 ? -0.675 3.395 -5.082 1.00 55.72 192 ARG A O 1
ATOM 1515 N N . HIS A 1 193 ? -1.904 4.885 -3.941 1.00 62.44 193 HIS A N 1
ATOM 1516 C CA . HIS A 1 193 ? -3.134 4.613 -4.691 1.00 62.44 193 HIS A CA 1
ATOM 1517 C C . HIS A 1 193 ? -2.973 4.982 -6.170 1.00 62.44 193 HIS A C 1
ATOM 1519 O O . HIS A 1 193 ? -3.474 4.275 -7.037 1.00 62.44 193 HIS A O 1
ATOM 1525 N N . GLY A 1 194 ? -2.215 6.044 -6.465 1.00 64.44 194 GLY A N 1
ATOM 1526 C CA . GLY A 1 194 ? -1.849 6.389 -7.837 1.00 64.44 194 GLY A CA 1
ATOM 1527 C C . GLY A 1 194 ? -1.005 5.309 -8.522 1.00 64.44 194 GLY A C 1
ATOM 1528 O O . GLY A 1 194 ? -1.222 4.995 -9.690 1.00 64.44 194 GLY A O 1
ATOM 1529 N N . VAL A 1 195 ? -0.076 4.698 -7.782 1.00 70.88 195 VAL A N 1
ATOM 1530 C CA . VAL A 1 195 ? 0.745 3.590 -8.286 1.00 70.88 195 VAL A CA 1
ATOM 1531 C C . VAL A 1 195 ? -0.076 2.329 -8.501 1.00 70.88 195 VAL A C 1
ATOM 1533 O O . VAL A 1 195 ? 0.054 1.702 -9.550 1.00 70.88 195 VAL A O 1
ATOM 1536 N N . ASP A 1 196 ? -0.958 1.999 -7.561 1.00 72.12 196 ASP A N 1
ATOM 1537 C CA . ASP A 1 196 ? -1.825 0.829 -7.665 1.00 72.12 196 ASP A CA 1
ATOM 1538 C C . ASP A 1 196 ? -2.720 0.910 -8.910 1.00 72.12 196 ASP A C 1
ATOM 1540 O O . ASP A 1 196 ? -2.865 -0.090 -9.597 1.00 72.12 196 ASP A O 1
ATOM 1544 N N . ILE A 1 197 ? -3.209 2.094 -9.300 1.00 76.25 197 ILE A N 1
ATOM 1545 C CA . ILE A 1 197 ? -3.988 2.264 -10.544 1.00 76.25 197 ILE A CA 1
ATOM 1546 C C . ILE A 1 197 ? -3.172 1.881 -11.783 1.00 76.25 197 ILE A C 1
ATOM 1548 O O . ILE A 1 197 ? -3.662 1.175 -12.663 1.00 76.25 197 ILE A O 1
ATOM 1552 N N . VAL A 1 198 ? -1.921 2.329 -11.878 1.00 79.69 198 VAL A N 1
ATOM 1553 C CA . VAL A 1 198 ? -1.082 2.008 -13.042 1.00 79.69 198 VAL A CA 1
ATOM 1554 C C . VAL A 1 198 ? -0.701 0.532 -13.048 1.00 79.69 198 VAL A C 1
ATOM 1556 O O . VAL A 1 198 ? -0.705 -0.096 -14.106 1.00 79.69 198 VAL A O 1
ATOM 1559 N N . PHE A 1 199 ? -0.438 -0.058 -11.884 1.00 81.62 199 PHE A N 1
ATOM 1560 C CA . PHE A 1 199 ? -0.232 -1.499 -11.783 1.00 81.62 199 PHE A CA 1
ATOM 1561 C C . PHE A 1 199 ? -1.502 -2.296 -12.115 1.00 81.62 199 PHE A C 1
ATOM 1563 O O . PHE A 1 199 ? -1.402 -3.322 -12.783 1.00 81.62 199 PHE A O 1
ATOM 1570 N N . GLU A 1 200 ? -2.698 -1.821 -11.761 1.00 76.81 200 GLU A N 1
ATOM 1571 C CA . GLU A 1 200 ? -3.964 -2.412 -12.218 1.00 76.81 200 GLU A CA 1
ATOM 1572 C C . GLU A 1 200 ? -4.068 -2.382 -13.734 1.00 76.81 200 GLU A C 1
ATOM 1574 O O . GLU A 1 200 ? -4.444 -3.385 -14.340 1.00 76.81 200 GLU A O 1
ATOM 1579 N N . MET A 1 201 ? -3.690 -1.269 -14.363 1.00 79.38 201 MET A N 1
ATOM 1580 C CA . MET A 1 201 ? -3.639 -1.186 -15.820 1.00 79.38 201 MET A CA 1
ATOM 1581 C C . MET A 1 201 ? -2.641 -2.193 -16.402 1.00 79.38 201 MET A C 1
ATOM 1583 O O . MET A 1 201 ? -2.957 -2.848 -17.393 1.00 79.38 201 MET A O 1
ATOM 1587 N N . MET A 1 202 ? -1.470 -2.371 -15.777 1.00 84.38 202 MET A N 1
ATOM 1588 C CA . MET A 1 202 ? -0.483 -3.373 -16.201 1.00 84.38 202 MET A CA 1
ATOM 1589 C C . MET A 1 202 ? -1.049 -4.792 -16.104 1.00 84.38 202 MET A C 1
ATOM 1591 O O . MET A 1 202 ? -0.870 -5.588 -17.021 1.00 84.38 202 MET A O 1
ATOM 1595 N N . ILE A 1 203 ? -1.779 -5.094 -15.029 1.00 79.31 203 ILE A N 1
ATOM 1596 C CA . ILE A 1 203 ? -2.438 -6.389 -14.822 1.00 79.31 203 ILE A CA 1
ATOM 1597 C C . ILE A 1 203 ? -3.543 -6.609 -15.861 1.00 79.31 203 ILE A C 1
ATOM 1599 O O . ILE A 1 203 ? -3.614 -7.677 -16.455 1.00 79.31 203 ILE A O 1
ATOM 1603 N N . GLN A 1 204 ? -4.391 -5.610 -16.115 1.00 76.12 204 GLN A N 1
ATOM 1604 C CA . GLN A 1 204 ? -5.490 -5.708 -17.085 1.00 76.12 204 GLN A CA 1
ATOM 1605 C C . GLN A 1 204 ? -5.014 -5.867 -18.531 1.00 76.12 204 GLN A C 1
ATOM 1607 O O . GLN A 1 204 ? -5.763 -6.356 -19.374 1.00 76.12 204 GLN A O 1
ATOM 1612 N N . ARG A 1 205 ? -3.801 -5.402 -18.832 1.00 79.12 205 ARG A N 1
ATOM 1613 C CA . ARG A 1 205 ? -3.190 -5.454 -20.165 1.00 79.12 205 ARG A CA 1
ATOM 1614 C C . ARG A 1 205 ? -2.186 -6.597 -20.312 1.00 79.12 205 ARG A C 1
ATOM 1616 O O . ARG A 1 205 ? -1.482 -6.620 -21.315 1.00 79.12 205 ARG A O 1
ATOM 1623 N N . ASP A 1 206 ? -2.119 -7.500 -19.331 1.00 81.38 206 ASP A N 1
ATOM 1624 C CA . ASP A 1 206 ? -1.189 -8.631 -19.301 1.00 81.38 206 ASP A CA 1
ATOM 1625 C C . ASP A 1 206 ? 0.267 -8.210 -19.575 1.00 81.38 206 ASP A C 1
ATOM 1627 O O . ASP A 1 206 ? 1.001 -8.863 -20.316 1.00 81.38 206 ASP A O 1
ATOM 1631 N N . VAL A 1 207 ? 0.694 -7.090 -18.977 1.00 86.00 207 VAL A N 1
ATOM 1632 C CA . VAL A 1 207 ? 2.063 -6.581 -19.132 1.00 86.00 207 VAL A CA 1
ATOM 1633 C C . VAL A 1 207 ? 3.050 -7.574 -18.525 1.00 86.00 207 VAL A C 1
ATOM 1635 O O . VAL A 1 207 ? 2.912 -7.994 -17.368 1.00 86.00 207 VAL A O 1
ATOM 1638 N N . THR A 1 208 ? 4.075 -7.924 -19.299 1.00 89.38 208 THR A N 1
ATOM 1639 C CA . THR A 1 208 ? 5.158 -8.802 -18.852 1.00 89.38 208 THR A CA 1
ATOM 1640 C C . THR A 1 208 ? 6.261 -8.013 -18.144 1.00 89.38 208 THR A C 1
ATOM 1642 O O . THR A 1 208 ? 6.449 -6.812 -18.364 1.00 89.38 208 THR A O 1
ATOM 1645 N N . LEU A 1 209 ? 7.034 -8.685 -17.289 1.00 87.12 209 LEU A N 1
ATOM 1646 C CA . LEU A 1 209 ? 8.201 -8.095 -16.640 1.00 87.12 209 LEU A CA 1
ATOM 1647 C C . LEU A 1 209 ? 9.240 -7.651 -17.673 1.00 87.12 209 LEU A C 1
ATOM 1649 O O . LEU A 1 209 ? 9.855 -6.613 -17.471 1.00 87.12 209 LEU A O 1
ATOM 1653 N N . GLY A 1 210 ? 9.384 -8.353 -18.799 1.00 85.75 210 GLY A N 1
ATOM 1654 C CA . GLY A 1 210 ? 10.261 -7.947 -19.898 1.00 85.75 210 GLY A CA 1
ATOM 1655 C C . GLY A 1 210 ? 9.860 -6.611 -20.519 1.00 85.75 210 GLY A C 1
ATOM 1656 O O . GLY A 1 210 ? 10.709 -5.742 -20.711 1.00 85.75 210 GLY A O 1
ATOM 1657 N N . GLN A 1 211 ? 8.562 -6.399 -20.758 1.00 88.50 211 GLN A N 1
ATOM 1658 C CA . GLN A 1 211 ? 8.045 -5.116 -21.248 1.00 88.50 211 GLN A CA 1
ATOM 1659 C C . GLN A 1 211 ? 8.281 -3.990 -20.236 1.00 88.50 211 GLN A C 1
ATOM 1661 O O . GLN A 1 211 ? 8.732 -2.904 -20.604 1.00 88.50 211 GLN A O 1
ATOM 1666 N N . LEU A 1 212 ? 8.034 -4.257 -18.951 1.00 88.62 212 LEU A N 1
ATOM 1667 C CA . LEU A 1 212 ? 8.294 -3.298 -17.880 1.00 88.62 212 LEU A CA 1
ATOM 1668 C C . LEU A 1 212 ? 9.789 -2.960 -17.776 1.00 88.62 212 LEU A C 1
ATOM 1670 O O . LEU A 1 212 ? 10.151 -1.787 -17.743 1.00 88.62 212 LEU A O 1
ATOM 1674 N N . VAL A 1 213 ? 10.666 -3.966 -17.772 1.00 88.69 213 VAL A N 1
ATOM 1675 C CA . VAL A 1 213 ? 12.125 -3.795 -17.705 1.00 88.69 213 VAL A CA 1
ATOM 1676 C C . VAL A 1 213 ? 12.643 -3.017 -18.909 1.00 88.69 213 VAL A C 1
ATOM 1678 O O . VAL A 1 213 ? 13.488 -2.142 -18.732 1.00 88.69 213 VAL A O 1
ATOM 1681 N N . GLN A 1 214 ? 12.118 -3.263 -20.110 1.00 88.50 214 GLN A N 1
ATOM 1682 C CA . GLN A 1 214 ? 12.487 -2.507 -21.305 1.00 88.50 214 GLN A CA 1
ATOM 1683 C C . GLN A 1 214 ? 12.171 -1.012 -21.152 1.00 88.50 214 GLN A C 1
ATOM 1685 O O . GLN A 1 214 ? 13.043 -0.172 -21.379 1.00 88.50 214 GLN A O 1
ATOM 1690 N N . VAL A 1 215 ? 10.970 -0.669 -20.677 1.00 89.38 215 VAL A N 1
ATOM 1691 C CA . VAL A 1 215 ? 10.600 0.730 -20.403 1.00 89.38 215 VAL A CA 1
ATOM 1692 C C . VAL A 1 215 ? 11.486 1.336 -19.310 1.00 89.38 215 VAL A C 1
ATOM 1694 O O . VAL A 1 215 ? 11.951 2.468 -19.446 1.00 89.38 215 VAL A O 1
ATOM 1697 N N . LEU A 1 216 ? 11.802 0.581 -18.253 1.00 88.50 216 LEU A N 1
ATOM 1698 C CA . LEU A 1 216 ? 12.719 1.039 -17.205 1.00 88.50 216 LEU A CA 1
ATOM 1699 C C . LEU A 1 216 ? 14.145 1.274 -17.737 1.00 88.50 216 LEU A C 1
ATOM 1701 O O . LEU A 1 216 ? 14.789 2.236 -17.310 1.00 88.50 216 LEU A O 1
ATOM 1705 N N . LYS A 1 217 ? 14.629 0.451 -18.684 1.00 86.56 217 LYS A N 1
ATOM 1706 C CA . LYS A 1 217 ? 15.930 0.627 -19.361 1.00 86.56 217 LYS A CA 1
ATOM 1707 C C . LYS A 1 217 ? 15.938 1.929 -20.167 1.00 86.56 217 LYS A C 1
ATOM 1709 O O . LYS A 1 217 ? 16.855 2.735 -20.014 1.00 86.56 217 LYS A O 1
ATOM 1714 N N . GLU A 1 218 ? 14.894 2.185 -20.955 1.00 87.81 218 GLU A N 1
ATOM 1715 C CA . GLU A 1 218 ? 14.747 3.427 -21.732 1.00 87.81 218 GLU A CA 1
ATOM 1716 C C . GLU A 1 218 ? 14.695 4.677 -20.849 1.00 87.81 218 GLU A C 1
ATOM 1718 O O . GLU A 1 218 ? 15.272 5.713 -21.184 1.00 87.81 218 GLU A O 1
ATOM 1723 N N . MET A 1 219 ? 14.036 4.571 -19.695 1.00 86.00 219 MET A N 1
ATOM 1724 C CA . MET A 1 219 ? 13.942 5.643 -18.704 1.00 86.00 219 MET A CA 1
ATOM 1725 C C . MET A 1 219 ? 15.184 5.762 -17.812 1.00 86.00 219 MET A C 1
ATOM 1727 O O . MET A 1 219 ? 15.232 6.635 -16.949 1.00 86.00 219 MET A O 1
ATOM 1731 N N . ARG A 1 220 ? 16.198 4.906 -18.003 1.00 85.75 220 ARG A N 1
ATOM 1732 C CA . ARG A 1 220 ? 17.421 4.849 -17.182 1.00 85.75 220 ARG A CA 1
ATOM 1733 C C . ARG A 1 220 ? 17.144 4.646 -15.686 1.00 85.75 220 ARG A C 1
ATOM 1735 O O . ARG A 1 220 ? 17.925 5.077 -14.836 1.00 85.75 220 ARG A O 1
ATOM 1742 N N . ARG A 1 221 ? 16.055 3.952 -15.345 1.00 84.00 221 ARG A N 1
ATOM 1743 C CA . ARG A 1 221 ? 15.674 3.594 -13.967 1.00 84.00 221 ARG A CA 1
ATOM 1744 C C . ARG A 1 221 ? 16.391 2.325 -13.508 1.00 84.00 221 ARG A C 1
ATOM 1746 O O . ARG A 1 221 ? 15.777 1.321 -13.150 1.00 84.00 221 ARG A O 1
ATOM 1753 N N . PHE A 1 222 ? 17.722 2.382 -13.509 1.00 83.25 222 PHE A N 1
ATOM 1754 C CA . PHE A 1 222 ? 18.584 1.267 -13.099 1.00 83.25 222 PHE A CA 1
ATOM 1755 C C . PHE A 1 222 ? 18.390 0.867 -11.632 1.00 83.25 222 PHE A C 1
ATOM 1757 O O . PHE A 1 222 ? 18.634 -0.277 -11.270 1.00 83.25 222 PHE A O 1
ATOM 1764 N N . ASP A 1 223 ? 17.896 1.780 -10.794 1.00 81.62 223 ASP A N 1
ATOM 1765 C CA . ASP A 1 223 ? 17.543 1.504 -9.402 1.00 81.62 223 ASP A CA 1
ATOM 1766 C C . ASP A 1 223 ? 16.364 0.524 -9.272 1.00 81.62 223 ASP A C 1
ATOM 1768 O O . ASP A 1 223 ? 16.352 -0.316 -8.373 1.00 81.62 223 ASP A O 1
ATOM 1772 N N . ALA A 1 224 ? 15.380 0.621 -10.169 1.00 85.25 224 ALA A N 1
ATOM 1773 C CA . ALA A 1 224 ? 14.238 -0.283 -10.232 1.00 85.25 224 ALA A CA 1
ATOM 1774 C C . ALA A 1 224 ? 14.607 -1.614 -10.903 1.00 85.25 224 ALA A C 1
ATOM 1776 O O . ALA A 1 224 ? 14.160 -2.668 -10.456 1.00 85.25 224 ALA A O 1
ATOM 1777 N N . ILE A 1 225 ? 15.470 -1.574 -11.923 1.00 84.38 225 ILE A N 1
ATOM 1778 C CA . ILE A 1 225 ? 16.002 -2.780 -12.576 1.00 84.38 225 ILE A CA 1
ATOM 1779 C C . ILE A 1 225 ? 16.840 -3.592 -11.588 1.00 84.38 225 ILE A C 1
ATOM 1781 O O . ILE A 1 225 ? 16.598 -4.782 -11.436 1.00 84.38 225 ILE A O 1
ATOM 1785 N N . GLY A 1 226 ? 17.747 -2.952 -10.842 1.00 79.00 226 GLY A N 1
ATOM 1786 C CA . GLY A 1 226 ? 18.579 -3.633 -9.848 1.00 79.00 226 GLY A CA 1
ATOM 1787 C C . GLY A 1 226 ? 17.761 -4.351 -8.773 1.00 79.00 226 GLY A C 1
ATOM 1788 O O . GLY A 1 226 ? 18.133 -5.434 -8.343 1.00 79.00 226 GLY A O 1
ATOM 1789 N N . LEU A 1 227 ? 16.597 -3.812 -8.399 1.00 82.75 227 LEU A N 1
ATOM 1790 C CA . LEU A 1 227 ? 15.658 -4.469 -7.485 1.00 82.75 227 LEU A CA 1
ATOM 1791 C C . LEU A 1 227 ? 15.043 -5.735 -8.098 1.00 82.75 227 LEU A C 1
ATOM 1793 O O . LEU A 1 227 ? 14.887 -6.735 -7.399 1.00 82.75 227 LEU A O 1
ATOM 1797 N N . LEU A 1 228 ? 14.698 -5.704 -9.386 1.00 84.31 228 LEU A N 1
ATOM 1798 C CA . LEU A 1 228 ? 14.212 -6.882 -10.105 1.00 84.31 228 LEU A CA 1
ATOM 1799 C C . LEU A 1 228 ? 15.323 -7.932 -10.237 1.00 84.31 228 LEU A C 1
ATOM 1801 O O . LEU A 1 228 ? 15.072 -9.106 -9.980 1.00 84.31 228 LEU A O 1
ATOM 1805 N N . THR A 1 229 ? 16.557 -7.522 -10.534 1.00 82.56 229 THR A N 1
ATOM 1806 C CA . THR A 1 229 ? 17.725 -8.416 -10.586 1.00 82.56 229 THR A CA 1
ATOM 1807 C C . THR A 1 229 ? 18.037 -9.034 -9.219 1.00 82.56 229 THR A C 1
ATOM 1809 O O . THR A 1 229 ? 18.218 -10.244 -9.126 1.00 82.56 229 THR A O 1
ATOM 1812 N N . GLU A 1 230 ? 18.003 -8.250 -8.132 1.00 79.81 230 GLU A N 1
ATOM 1813 C CA . GLU A 1 230 ? 18.101 -8.747 -6.744 1.00 79.81 230 GLU A CA 1
ATOM 1814 C C . GLU A 1 230 ? 17.033 -9.804 -6.425 1.00 79.81 230 GLU A C 1
ATOM 1816 O O . GLU A 1 230 ? 17.245 -10.676 -5.585 1.00 79.81 230 GLU A O 1
ATOM 1821 N N . ALA A 1 231 ? 15.871 -9.704 -7.067 1.00 76.62 231 ALA A N 1
ATOM 1822 C CA . ALA A 1 231 ? 14.750 -10.615 -6.896 1.00 76.62 231 ALA A CA 1
ATOM 1823 C C . ALA A 1 231 ? 14.765 -11.814 -7.867 1.00 76.62 231 ALA A C 1
ATOM 1825 O O . ALA A 1 231 ? 13.807 -12.591 -7.881 1.00 76.62 231 ALA A O 1
ATOM 1826 N N . GLY A 1 232 ? 15.838 -11.976 -8.648 1.00 76.88 232 GLY A N 1
ATOM 1827 C CA . GLY A 1 232 ? 16.053 -13.112 -9.544 1.00 76.88 232 GLY A CA 1
ATOM 1828 C C . GLY A 1 232 ? 15.715 -12.854 -11.013 1.00 76.88 232 GLY A C 1
ATOM 1829 O O . GLY A 1 232 ? 15.739 -13.795 -11.799 1.00 76.88 232 GLY A O 1
ATOM 1830 N N . TYR A 1 233 ? 15.406 -11.613 -11.416 1.00 82.38 233 TYR A N 1
ATOM 1831 C CA . TYR A 1 233 ? 15.209 -11.303 -12.835 1.00 82.38 233 TYR A CA 1
ATOM 1832 C C . TYR A 1 233 ? 16.532 -11.496 -13.601 1.00 82.38 233 TYR A C 1
ATOM 1834 O O . TYR A 1 233 ? 17.538 -10.899 -13.203 1.00 82.38 233 TYR A O 1
ATOM 1842 N N . PRO A 1 234 ? 16.553 -12.298 -14.682 1.00 70.94 234 PRO A N 1
ATOM 1843 C CA . PRO A 1 234 ? 17.766 -12.549 -15.447 1.00 70.94 234 PRO A CA 1
ATOM 1844 C C . PRO A 1 234 ? 18.273 -11.241 -16.059 1.00 70.94 234 PRO A C 1
ATOM 1846 O O . PRO A 1 234 ? 17.544 -10.537 -16.757 1.00 70.94 234 PRO A O 1
ATOM 1849 N N . ASP A 1 235 ? 19.521 -10.889 -15.759 1.00 68.00 235 ASP A N 1
ATOM 1850 C CA . ASP A 1 235 ? 20.165 -9.727 -16.358 1.00 68.00 235 ASP A CA 1
ATOM 1851 C C . ASP A 1 235 ? 20.547 -10.068 -17.802 1.00 68.00 235 ASP A C 1
ATOM 1853 O O . ASP A 1 235 ? 21.475 -10.841 -18.038 1.00 68.00 235 ASP A O 1
ATOM 1857 N N . ASP A 1 236 ? 19.837 -9.495 -18.776 1.00 60.16 236 ASP A N 1
ATOM 1858 C CA . ASP A 1 236 ? 20.167 -9.658 -20.200 1.00 60.16 236 ASP A CA 1
ATOM 1859 C C . ASP A 1 236 ? 21.597 -9.183 -20.533 1.00 60.16 236 ASP A C 1
ATOM 1861 O O . ASP A 1 236 ? 22.119 -9.524 -21.590 1.00 60.16 236 ASP A O 1
ATOM 1865 N N . ASN A 1 237 ? 22.257 -8.418 -19.649 1.00 52.31 237 ASN A N 1
ATOM 1866 C CA . ASN A 1 237 ? 23.652 -8.009 -19.831 1.00 52.31 237 ASN A CA 1
ATOM 1867 C C . ASN A 1 237 ? 24.672 -9.104 -19.460 1.00 52.31 237 ASN A C 1
ATOM 1869 O O . ASN A 1 237 ? 25.870 -8.888 -19.617 1.00 52.31 237 ASN A O 1
ATOM 1873 N N . ALA A 1 238 ? 24.242 -10.277 -18.979 1.00 45.16 238 ALA A N 1
ATOM 1874 C CA . ALA A 1 238 ? 25.144 -11.380 -18.627 1.00 45.16 238 ALA A CA 1
ATOM 1875 C C . ALA A 1 238 ? 25.672 -12.180 -19.840 1.00 45.16 238 ALA A C 1
ATOM 1877 O O . ALA A 1 238 ? 26.401 -13.155 -19.658 1.00 45.16 238 ALA A O 1
ATOM 1878 N N . LEU A 1 239 ? 25.324 -11.789 -21.071 1.00 44.28 239 LEU A N 1
ATOM 1879 C CA . LEU A 1 239 ? 25.767 -12.439 -22.308 1.00 44.28 239 LEU A CA 1
ATOM 1880 C C . LEU A 1 239 ? 26.494 -11.458 -23.242 1.00 44.28 239 LEU A C 1
ATOM 1882 O O . LEU A 1 239 ? 26.036 -11.239 -24.357 1.00 44.28 239 LEU A O 1
ATOM 1886 N N . ASP A 1 240 ? 27.625 -10.886 -22.812 1.00 42.06 240 ASP A N 1
ATOM 1887 C CA . ASP A 1 240 ? 28.624 -10.347 -23.759 1.00 42.06 240 ASP A CA 1
ATOM 1888 C C . ASP A 1 240 ? 30.063 -10.274 -23.205 1.00 42.06 240 ASP A C 1
ATOM 1890 O O . ASP A 1 240 ? 30.810 -9.339 -23.469 1.00 42.06 240 ASP A O 1
ATOM 1894 N N . GLU A 1 241 ? 30.498 -11.267 -22.425 1.00 42.50 241 GLU A N 1
ATOM 1895 C CA . GLU A 1 241 ? 31.934 -11.474 -22.181 1.00 42.50 241 GLU A CA 1
ATOM 1896 C C . GLU A 1 241 ? 32.303 -12.927 -22.478 1.00 42.50 241 GLU A C 1
ATOM 1898 O O . GLU A 1 241 ? 32.379 -13.775 -21.589 1.00 42.50 241 GLU A O 1
ATOM 1903 N N . GLY A 1 242 ? 32.510 -13.248 -23.757 1.00 42.34 242 GLY A N 1
ATOM 1904 C CA . GLY A 1 242 ? 33.038 -14.566 -24.104 1.00 42.34 242 GLY A CA 1
ATOM 1905 C C . GLY A 1 242 ? 32.879 -15.021 -25.544 1.00 42.34 242 GLY A C 1
ATOM 1906 O O . GLY A 1 242 ? 32.579 -16.193 -25.749 1.00 42.34 242 GLY A O 1
ATOM 1907 N N . SER A 1 243 ? 33.089 -14.164 -26.544 1.00 43.69 243 SER A N 1
ATOM 1908 C CA . SER A 1 243 ? 33.229 -14.653 -27.922 1.00 43.69 243 SER A CA 1
ATOM 1909 C C . SER A 1 243 ? 34.233 -13.869 -28.765 1.00 43.69 243 SER A C 1
ATOM 1911 O O . SER A 1 243 ? 33.988 -13.657 -29.941 1.00 43.69 243 SER A O 1
ATOM 1913 N N . ASP A 1 244 ? 35.398 -13.546 -28.204 1.00 46.12 244 ASP A N 1
ATOM 1914 C CA . ASP A 1 244 ? 36.587 -13.220 -29.001 1.00 46.12 244 ASP A CA 1
ATOM 1915 C C . ASP A 1 244 ? 37.755 -14.112 -28.563 1.00 46.12 244 ASP A C 1
ATOM 1917 O O . ASP A 1 244 ? 38.671 -13.726 -27.837 1.00 46.12 244 ASP A O 1
ATOM 1921 N N . ARG A 1 245 ? 37.711 -15.374 -28.995 1.00 44.75 245 ARG A N 1
ATOM 1922 C CA . ARG A 1 245 ? 38.929 -16.156 -29.224 1.00 44.75 245 ARG A CA 1
ATOM 1923 C C . ARG A 1 245 ? 39.064 -16.324 -30.725 1.00 44.75 245 ARG A C 1
ATOM 1925 O O . ARG A 1 245 ? 38.627 -17.327 -31.283 1.00 44.75 245 ARG A O 1
ATOM 1932 N N . GLU A 1 246 ? 39.665 -15.320 -31.357 1.00 45.91 246 GLU A N 1
ATOM 1933 C CA . GLU A 1 246 ? 40.254 -15.474 -32.681 1.00 45.91 246 GLU A CA 1
ATOM 1934 C C . GLU A 1 246 ? 41.219 -16.665 -32.640 1.00 45.91 246 GLU A C 1
ATOM 1936 O O . GLU A 1 246 ? 42.296 -16.624 -32.041 1.00 45.91 246 GLU A O 1
ATOM 1941 N N . ALA A 1 247 ? 40.803 -17.762 -33.265 1.00 43.50 247 ALA A N 1
ATOM 1942 C CA . ALA A 1 247 ? 41.710 -18.791 -33.719 1.00 43.50 247 ALA A CA 1
ATOM 1943 C C . ALA A 1 247 ? 42.511 -18.194 -34.879 1.00 43.50 247 ALA A C 1
ATOM 1945 O O . ALA A 1 247 ? 42.111 -18.286 -36.038 1.00 43.50 247 ALA A O 1
ATOM 1946 N N . VAL A 1 248 ? 43.635 -17.553 -34.557 1.00 47.88 248 VAL A N 1
ATOM 1947 C CA . VAL A 1 248 ? 44.667 -17.256 -35.547 1.00 47.88 248 VAL A CA 1
ATOM 1948 C C . VAL A 1 248 ? 45.241 -18.599 -35.985 1.00 47.88 248 VAL A C 1
ATOM 1950 O O . VAL A 1 248 ? 46.022 -19.236 -35.279 1.00 47.88 248 VAL A O 1
ATOM 1953 N N . THR A 1 249 ? 44.778 -19.057 -37.142 1.00 46.28 249 THR A N 1
ATOM 1954 C CA . THR A 1 249 ? 45.398 -20.122 -37.918 1.00 46.28 249 THR A CA 1
ATOM 1955 C C . THR A 1 249 ? 46.794 -19.657 -38.311 1.00 46.28 249 THR A C 1
ATOM 1957 O O . THR A 1 249 ? 46.955 -18.798 -39.177 1.00 46.28 249 THR A O 1
ATOM 1960 N N . SER A 1 250 ? 47.803 -20.203 -37.641 1.00 48.16 250 SER A N 1
ATOM 1961 C CA . SER A 1 250 ? 49.185 -20.150 -38.101 1.00 48.16 250 SER A CA 1
ATOM 1962 C C . SER A 1 250 ? 49.329 -21.068 -39.311 1.00 48.16 250 SER A C 1
ATOM 1964 O O . SER A 1 250 ? 49.644 -22.242 -39.154 1.00 48.16 250 SER A O 1
ATOM 1966 N N . ASP A 1 251 ? 49.104 -20.518 -40.498 1.00 52.56 251 ASP A N 1
ATOM 1967 C CA . ASP A 1 251 ? 49.640 -21.043 -41.749 1.00 52.56 251 ASP A CA 1
ATOM 1968 C C . ASP A 1 251 ? 50.396 -19.902 -42.429 1.00 52.56 251 ASP A C 1
ATOM 1970 O O . ASP A 1 251 ? 49.792 -18.961 -42.944 1.00 52.56 251 ASP A O 1
ATOM 1974 N N . ASN A 1 252 ? 51.727 -19.966 -42.389 1.00 46.16 252 ASN A N 1
ATOM 1975 C CA . ASN A 1 252 ? 52.513 -19.653 -43.575 1.00 46.16 252 ASN A CA 1
ATOM 1976 C C . ASN A 1 252 ? 53.932 -20.221 -43.462 1.00 46.16 252 ASN A C 1
ATOM 1978 O O . ASN A 1 252 ? 54.634 -19.986 -42.475 1.00 46.16 252 ASN A O 1
ATOM 1982 N N . GLU A 1 253 ? 54.269 -20.976 -44.506 1.00 40.50 253 GLU A N 1
ATOM 1983 C CA . GLU A 1 253 ? 55.586 -21.481 -44.912 1.00 40.50 253 GLU A CA 1
ATOM 1984 C C . GLU A 1 253 ? 56.676 -20.402 -45.002 1.00 40.50 253 GLU A C 1
ATOM 1986 O O . GLU A 1 253 ? 56.359 -19.231 -45.326 1.00 40.50 253 GLU A O 1
#

Radius of gyration: 23.52 Å; chains: 1; bounding box: 83×42×70 Å

InterPro domains:
  IPR011029 Death-like domain superfamily [G3DSA:1.10.533.10] (2-92)
  IPR011029 Death-like domain superfamily [SSF47986] (1-90)
  IPR011029 Death-like domain superfamily [SSF47986] (176-234)
  IPR031964 Caspase recruitment domain [PF16739] (5-87)